Protein AF-A0A067SUN7-F1 (afdb_monomer_lite)

Radius of gyration: 32.9 Å; chains: 1; bounding box: 86×85×81 Å

Structure (mmCIF, N/CA/C/O backbone):
data_AF-A0A067SUN7-F1
#
_entry.id   AF-A0A067SUN7-F1
#
loop_
_atom_site.group_PDB
_atom_site.id
_atom_site.type_symbol
_atom_site.label_atom_id
_atom_site.label_alt_id
_atom_site.label_comp_id
_atom_site.label_asym_id
_atom_site.label_entity_id
_atom_site.label_seq_id
_atom_site.pdbx_PDB_ins_code
_atom_site.Cartn_x
_atom_site.Cartn_y
_atom_site.Cartn_z
_atom_site.occupancy
_atom_site.B_iso_or_equiv
_atom_site.auth_seq_id
_atom_site.auth_comp_id
_atom_site.auth_asym_id
_atom_site.auth_atom_id
_atom_site.pdbx_PDB_model_num
ATOM 1 N N . MET A 1 1 ? 48.774 51.784 -5.068 1.00 44.97 1 MET A N 1
ATOM 2 C CA . MET A 1 1 ? 48.371 50.360 -5.052 1.00 44.97 1 MET A CA 1
ATOM 3 C C . MET A 1 1 ? 47.401 50.108 -6.205 1.00 44.97 1 MET A C 1
ATOM 5 O O . MET A 1 1 ? 46.248 50.511 -6.080 1.00 44.97 1 MET A O 1
ATOM 9 N N . PRO A 1 2 ? 47.830 49.555 -7.353 1.00 43.97 2 PRO A N 1
ATOM 10 C CA . PRO A 1 2 ? 46.915 49.262 -8.453 1.00 43.97 2 PRO A CA 1
ATOM 11 C C . PRO A 1 2 ? 46.194 47.925 -8.216 1.00 43.97 2 PRO A C 1
ATOM 13 O O . PRO A 1 2 ? 46.788 46.958 -7.742 1.00 43.97 2 PRO A O 1
ATOM 16 N N . LYS A 1 3 ? 44.889 47.896 -8.508 1.00 51.06 3 LYS A N 1
ATOM 17 C CA . LYS A 1 3 ? 44.005 46.732 -8.355 1.00 51.06 3 LYS A CA 1
ATOM 18 C C . LYS A 1 3 ? 44.278 45.722 -9.475 1.00 51.06 3 LYS A C 1
ATOM 20 O O . LYS A 1 3 ? 44.220 46.086 -10.646 1.00 51.06 3 LYS A O 1
ATOM 25 N N . ALA A 1 4 ? 44.542 44.468 -9.113 1.00 49.91 4 ALA A N 1
ATOM 26 C CA . ALA A 1 4 ? 44.690 43.368 -10.060 1.00 49.91 4 ALA A CA 1
ATOM 27 C C . ALA A 1 4 ? 43.347 43.064 -10.747 1.00 49.91 4 ALA A C 1
ATOM 29 O O . ALA A 1 4 ? 42.345 42.779 -10.088 1.00 49.91 4 ALA A O 1
ATOM 30 N N . SER A 1 5 ? 43.327 43.127 -12.076 1.00 53.00 5 SER A N 1
ATOM 31 C CA . SER A 1 5 ? 42.218 42.678 -12.911 1.00 53.00 5 SER A CA 1
ATOM 32 C C . SER A 1 5 ? 42.178 41.146 -12.926 1.00 53.00 5 SER A C 1
ATOM 34 O O . SER A 1 5 ? 43.084 40.477 -13.416 1.00 53.00 5 SER A O 1
ATOM 36 N N . SER A 1 6 ? 41.112 40.573 -12.367 1.00 54.50 6 SER A N 1
ATOM 37 C CA . SER A 1 6 ? 40.835 39.138 -12.449 1.00 54.50 6 SER A CA 1
ATOM 38 C C . SER A 1 6 ? 40.394 38.795 -13.875 1.00 54.50 6 SER A C 1
ATOM 40 O O . SER A 1 6 ? 39.261 39.072 -14.274 1.00 54.50 6 SER A O 1
ATOM 42 N N . ILE A 1 7 ? 41.307 38.221 -14.659 1.00 57.28 7 ILE A N 1
ATOM 43 C CA . ILE A 1 7 ? 41.014 37.645 -15.974 1.00 57.28 7 ILE A CA 1
ATOM 44 C C . ILE A 1 7 ? 40.166 36.388 -15.743 1.00 57.28 7 ILE A C 1
ATOM 46 O O . ILE A 1 7 ? 40.669 35.349 -15.317 1.00 57.28 7 ILE A O 1
ATOM 50 N N . ARG A 1 8 ? 38.856 36.480 -15.998 1.00 52.97 8 ARG A N 1
ATOM 51 C CA . ARG A 1 8 ? 37.975 35.309 -16.058 1.00 52.97 8 ARG A CA 1
ATOM 52 C C . ARG A 1 8 ? 38.190 34.614 -17.398 1.00 52.97 8 ARG A C 1
ATOM 54 O O . ARG A 1 8 ? 37.764 35.122 -18.431 1.00 52.97 8 ARG A O 1
ATOM 61 N N . LEU A 1 9 ? 38.839 33.453 -17.374 1.00 60.53 9 LEU A N 1
ATOM 62 C CA . LEU A 1 9 ? 38.858 32.556 -18.526 1.00 60.53 9 LEU A CA 1
ATOM 63 C C . LEU A 1 9 ? 37.426 32.065 -18.817 1.00 60.53 9 LEU A C 1
ATOM 65 O O . LEU A 1 9 ? 36.690 31.747 -17.875 1.00 60.53 9 LEU A O 1
ATOM 69 N N . PRO A 1 10 ? 37.009 31.998 -20.092 1.00 56.88 10 PRO A N 1
ATOM 70 C CA . PRO A 1 10 ? 35.704 31.471 -20.452 1.00 56.88 10 PRO A CA 1
ATOM 71 C C . PRO A 1 10 ? 35.621 29.988 -20.086 1.00 56.88 10 PRO A C 1
ATOM 73 O O . PRO A 1 10 ? 36.537 29.205 -20.336 1.00 56.88 10 PRO A O 1
ATOM 76 N N . ARG A 1 11 ? 34.493 29.610 -19.482 1.00 56.09 11 ARG A N 1
ATOM 77 C CA . ARG A 1 11 ? 34.162 28.230 -19.135 1.00 56.09 11 ARG A CA 1
ATOM 78 C C . ARG A 1 11 ? 33.957 27.464 -20.441 1.00 56.09 11 ARG A C 1
ATOM 80 O O . ARG A 1 11 ? 32.912 27.583 -21.076 1.00 56.09 11 ARG A O 1
ATOM 87 N N . SER A 1 12 ? 34.973 26.722 -20.870 1.00 56.41 12 SER A N 1
ATOM 88 C CA . SER A 1 12 ? 34.862 25.800 -21.992 1.00 56.41 12 SER A CA 1
ATOM 89 C C . SER A 1 12 ? 33.859 24.712 -21.617 1.00 56.41 12 SER A C 1
ATOM 91 O O . SER A 1 12 ? 34.136 23.799 -20.841 1.00 56.41 12 SER A O 1
ATOM 93 N N . HIS A 1 13 ? 32.645 24.829 -22.148 1.00 54.91 13 HIS A N 1
ATOM 94 C CA . HIS A 1 13 ? 31.716 23.715 -22.181 1.00 54.91 13 HIS A CA 1
ATOM 95 C C . HIS A 1 13 ? 32.308 22.689 -23.145 1.00 54.91 13 HIS A C 1
ATOM 97 O O . HIS A 1 13 ? 32.184 22.820 -24.359 1.00 54.91 13 HIS A O 1
ATOM 103 N N . ALA A 1 14 ? 33.022 21.702 -22.605 1.00 56.59 14 ALA A N 1
ATOM 104 C CA . ALA A 1 14 ? 33.398 20.521 -23.360 1.00 56.59 14 ALA A CA 1
ATOM 105 C C . ALA A 1 14 ? 32.100 19.819 -23.782 1.00 56.59 14 ALA A C 1
ATOM 107 O O . ALA A 1 14 ? 31.475 19.107 -22.997 1.00 56.59 14 ALA A O 1
ATOM 108 N N . CYS A 1 15 ? 31.652 20.074 -25.010 1.00 52.59 15 CYS A N 1
ATOM 109 C CA . CYS A 1 15 ? 30.608 19.287 -25.641 1.00 52.59 15 CYS A CA 1
ATOM 110 C C . CYS A 1 15 ? 31.125 17.851 -25.722 1.00 52.59 15 CYS A C 1
ATOM 112 O O . CYS A 1 15 ? 32.077 17.574 -26.450 1.00 52.59 15 CYS A O 1
ATOM 114 N N . HIS A 1 16 ? 30.526 16.946 -24.947 1.00 57.34 16 HIS A N 1
ATOM 115 C CA . HIS A 1 16 ? 30.746 15.516 -25.095 1.00 57.34 16 HIS A CA 1
ATOM 116 C C . HIS A 1 16 ? 30.431 15.128 -26.544 1.00 57.34 16 HIS A C 1
ATOM 118 O O . HIS A 1 16 ? 29.268 15.042 -26.935 1.00 57.34 16 HIS A O 1
ATOM 124 N N . THR A 1 17 ? 31.460 14.895 -27.357 1.00 58.16 17 THR A N 1
ATOM 125 C CA . THR A 1 17 ? 31.307 14.209 -28.635 1.00 58.16 17 THR A CA 1
ATOM 126 C C . THR A 1 17 ? 31.019 12.751 -28.308 1.00 58.16 17 THR A C 1
ATOM 128 O O . THR A 1 17 ? 31.907 11.941 -28.048 1.00 58.16 17 THR A O 1
ATOM 131 N N . VAL A 1 18 ? 29.734 12.414 -28.212 1.00 62.25 18 VAL A N 1
ATOM 132 C CA . VAL A 1 18 ? 29.309 11.027 -28.044 1.00 62.25 18 VAL A CA 1
ATOM 133 C C . VAL A 1 18 ? 29.721 10.297 -29.319 1.00 62.25 18 VAL A C 1
ATOM 135 O O . VAL A 1 18 ? 29.128 10.500 -30.373 1.00 62.25 18 VAL A O 1
ATOM 138 N N . SER A 1 19 ? 30.783 9.494 -29.241 1.00 63.66 19 SER A N 1
ATOM 139 C CA . SER A 1 19 ? 31.179 8.585 -30.314 1.00 63.66 19 SER A CA 1
ATOM 140 C C . SER A 1 19 ? 29.989 7.679 -30.642 1.00 63.66 19 SER A C 1
ATOM 142 O O . SER A 1 19 ? 29.587 6.840 -29.829 1.00 63.66 19 SER A O 1
ATOM 144 N N . THR A 1 20 ? 29.370 7.898 -31.803 1.00 64.94 20 THR A N 1
ATOM 145 C CA . THR A 1 20 ? 28.244 7.097 -32.280 1.00 64.94 20 THR A CA 1
ATOM 146 C C . THR A 1 20 ? 28.752 5.684 -32.538 1.00 64.94 20 THR A C 1
ATOM 148 O O . THR A 1 20 ? 29.466 5.435 -33.508 1.00 64.94 20 THR A O 1
ATOM 151 N N . ARG A 1 21 ? 28.427 4.745 -31.641 1.00 70.31 21 ARG A N 1
ATOM 152 C CA . ARG A 1 21 ? 28.788 3.332 -31.812 1.00 70.31 21 ARG A CA 1
ATOM 153 C C . ARG A 1 21 ? 28.207 2.817 -33.128 1.00 70.31 21 ARG A C 1
ATOM 155 O O . ARG A 1 21 ? 27.039 3.071 -33.421 1.00 70.31 21 ARG A O 1
ATOM 162 N N . ALA A 1 22 ? 29.018 2.082 -33.889 1.00 78.06 22 ALA A N 1
ATOM 163 C CA . ALA A 1 22 ? 28.594 1.480 -35.147 1.00 78.06 22 ALA A CA 1
ATOM 164 C C . ALA A 1 22 ? 27.314 0.637 -34.952 1.00 78.06 22 ALA A C 1
ATOM 166 O O . ALA A 1 22 ? 27.181 -0.051 -33.930 1.00 78.06 22 ALA A O 1
ATOM 167 N N . PRO A 1 23 ? 26.356 0.691 -35.896 1.00 76.81 23 PRO A N 1
ATOM 168 C CA . PRO A 1 23 ? 25.103 -0.041 -35.781 1.00 76.81 23 PRO A CA 1
ATOM 169 C C . PRO A 1 23 ? 25.364 -1.551 -35.739 1.00 76.81 23 PRO A C 1
ATOM 171 O O . PRO A 1 23 ? 26.069 -2.094 -36.584 1.00 76.81 23 PRO A O 1
ATOM 174 N N . LEU A 1 24 ? 24.777 -2.231 -34.746 1.00 79.62 24 LEU A N 1
ATOM 175 C CA . LEU A 1 24 ? 24.877 -3.687 -34.608 1.00 79.62 24 LEU A CA 1
ATOM 176 C C . LEU A 1 24 ? 24.313 -4.384 -35.847 1.00 79.62 24 LEU A C 1
ATOM 178 O O . LEU A 1 24 ? 23.216 -4.036 -36.297 1.00 79.62 24 LEU A O 1
ATOM 182 N N . THR A 1 25 ? 25.025 -5.406 -36.314 1.00 86.69 25 THR A N 1
ATOM 183 C CA . THR A 1 25 ? 24.570 -6.307 -37.382 1.00 86.69 25 THR A CA 1
ATOM 184 C C . THR A 1 25 ? 23.361 -7.132 -36.933 1.00 86.69 25 THR A C 1
ATOM 186 O O . THR A 1 25 ? 23.155 -7.361 -35.738 1.00 86.69 25 THR A O 1
ATOM 189 N N . ASP A 1 26 ? 22.554 -7.620 -37.877 1.00 83.25 26 ASP A N 1
ATOM 190 C CA . ASP A 1 26 ? 21.345 -8.392 -37.553 1.00 83.25 26 ASP A CA 1
ATOM 191 C C . ASP A 1 26 ? 21.644 -9.693 -36.796 1.00 83.25 26 ASP A C 1
ATOM 193 O O . ASP A 1 26 ? 20.868 -10.091 -35.9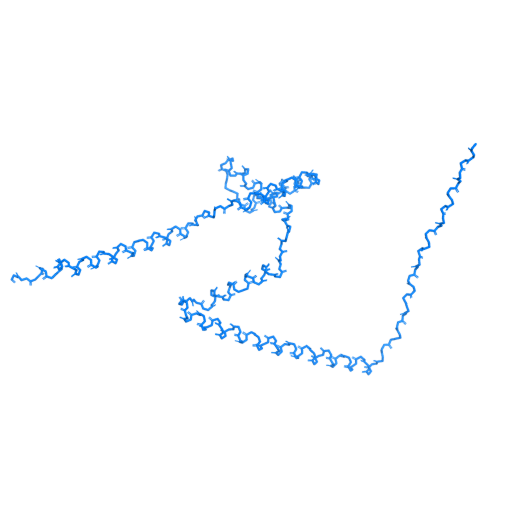26 1.00 83.25 26 ASP A O 1
ATOM 197 N N . ALA A 1 27 ? 22.798 -10.317 -37.052 1.00 83.44 27 ALA A N 1
ATOM 198 C CA . ALA A 1 27 ? 23.273 -11.469 -36.287 1.00 83.44 27 ALA A CA 1
ATOM 199 C C . ALA A 1 27 ? 23.532 -11.104 -34.814 1.00 83.44 27 ALA A C 1
ATOM 201 O O . ALA A 1 27 ? 23.007 -11.758 -33.914 1.00 83.44 27 ALA A O 1
ATOM 202 N N . GLN A 1 28 ? 24.238 -9.995 -34.560 1.00 85.25 28 GLN A N 1
ATOM 203 C CA . GLN A 1 28 ? 24.502 -9.502 -33.202 1.00 85.25 28 GLN A CA 1
ATOM 204 C C . GLN A 1 28 ? 23.219 -9.066 -32.481 1.00 85.25 28 GLN A C 1
ATOM 206 O O . GLN A 1 28 ? 23.088 -9.240 -31.268 1.00 85.25 28 GLN A O 1
ATOM 211 N N . ARG A 1 29 ? 22.240 -8.511 -33.208 1.00 85.25 29 ARG A N 1
ATOM 212 C CA . ARG A 1 29 ? 20.919 -8.179 -32.649 1.00 85.25 29 ARG A CA 1
ATOM 213 C C . ARG A 1 29 ? 20.159 -9.436 -32.236 1.00 85.25 29 ARG A C 1
ATOM 215 O O . ARG A 1 29 ? 19.616 -9.466 -31.131 1.00 85.25 29 ARG A O 1
ATOM 222 N N . LYS A 1 30 ? 20.144 -10.472 -33.084 1.00 88.31 30 LYS A N 1
ATOM 223 C CA . LYS A 1 30 ? 19.501 -11.761 -32.785 1.00 88.31 30 LYS A CA 1
ATOM 224 C C . LYS A 1 30 ? 20.138 -12.429 -31.572 1.00 88.31 30 LYS A C 1
ATOM 226 O O . LYS A 1 30 ? 19.410 -12.778 -30.645 1.00 88.31 30 LYS A O 1
ATOM 231 N N . GLU A 1 31 ? 21.462 -12.514 -31.521 1.00 88.44 31 GLU A N 1
ATOM 232 C CA . GLU A 1 31 ? 22.184 -13.099 -30.388 1.00 88.44 31 GLU A CA 1
ATOM 233 C C . GLU A 1 31 ? 21.908 -12.344 -29.082 1.00 88.44 31 GLU A C 1
ATOM 235 O O . GLU A 1 31 ? 21.506 -12.943 -28.084 1.00 88.44 31 GLU A O 1
ATOM 240 N N . ARG A 1 32 ? 21.999 -11.007 -29.096 1.00 88.25 32 ARG A N 1
ATOM 241 C CA . ARG A 1 32 ? 21.682 -10.183 -27.922 1.00 88.25 32 ARG A CA 1
ATOM 242 C C . ARG A 1 32 ? 20.231 -10.354 -27.475 1.00 88.25 32 ARG A C 1
ATOM 244 O O . ARG A 1 32 ? 19.959 -10.361 -26.277 1.00 88.25 32 ARG A O 1
ATOM 251 N N . SER A 1 33 ? 19.300 -10.496 -28.418 1.00 89.31 33 SER A N 1
ATOM 252 C CA . SER A 1 33 ? 17.890 -10.731 -28.106 1.00 89.31 33 SER A CA 1
ATOM 253 C C . SER A 1 33 ? 17.651 -12.109 -27.485 1.00 89.31 33 SER A C 1
ATOM 255 O O . SER A 1 33 ? 16.853 -12.208 -26.557 1.00 89.31 33 SER A O 1
ATOM 257 N N . ALA A 1 34 ? 18.367 -13.141 -27.942 1.00 90.25 34 ALA A N 1
ATOM 258 C CA . ALA A 1 34 ? 18.295 -14.491 -27.395 1.00 90.25 34 ALA A CA 1
ATOM 259 C C . ALA A 1 34 ? 18.863 -14.533 -25.971 1.00 90.25 34 ALA A C 1
ATOM 261 O O . ALA A 1 34 ? 18.172 -14.975 -25.059 1.00 90.25 34 ALA A O 1
ATOM 262 N N . GLN A 1 35 ? 20.041 -13.944 -25.745 1.00 91.00 35 GLN A N 1
ATOM 263 C CA . GLN A 1 35 ? 20.621 -13.812 -24.403 1.00 91.00 35 GLN A CA 1
ATOM 264 C C . GLN A 1 35 ? 19.713 -13.009 -23.460 1.00 91.00 35 GLN A C 1
ATOM 266 O O . GLN A 1 35 ? 19.557 -13.347 -22.291 1.00 91.00 35 GLN A O 1
ATOM 271 N N . ALA A 1 36 ? 19.083 -11.940 -23.954 1.00 89.88 36 ALA A N 1
ATOM 272 C CA . ALA A 1 36 ? 18.139 -11.158 -23.160 1.00 89.88 36 ALA A CA 1
ATOM 273 C C . ALA A 1 36 ? 16.823 -11.899 -22.878 1.00 89.88 36 ALA A C 1
ATOM 275 O O . ALA A 1 36 ? 16.143 -11.554 -21.916 1.00 89.88 36 ALA A O 1
ATOM 276 N N . ARG A 1 37 ? 16.410 -12.854 -23.721 1.00 93.88 37 ARG A N 1
ATOM 277 C CA . ARG A 1 37 ? 15.278 -13.750 -23.430 1.00 93.88 37 ARG A CA 1
ATOM 278 C C . ARG A 1 37 ? 15.670 -14.741 -22.347 1.00 93.88 37 ARG A C 1
ATOM 280 O O . ARG A 1 37 ? 15.048 -14.712 -21.301 1.00 93.88 37 ARG A O 1
ATOM 287 N N . GLN A 1 38 ? 16.784 -15.444 -22.529 1.00 93.25 38 GLN A N 1
ATOM 288 C CA . GLN A 1 38 ? 17.285 -16.405 -21.550 1.00 93.25 38 GLN A CA 1
ATOM 289 C C . GLN A 1 38 ? 17.417 -15.793 -20.147 1.00 93.25 38 GLN A C 1
ATOM 291 O O . GLN A 1 38 ? 16.881 -16.337 -19.194 1.00 93.25 38 GLN A O 1
ATOM 296 N N . ARG A 1 39 ? 18.025 -14.605 -20.018 1.00 94.12 39 ARG A N 1
ATOM 297 C CA . ARG A 1 39 ? 18.128 -13.921 -18.714 1.00 94.12 39 ARG A CA 1
ATOM 298 C C . ARG A 1 39 ? 16.778 -13.547 -18.101 1.00 94.12 39 ARG A C 1
ATOM 300 O O . ARG A 1 39 ? 16.672 -13.441 -16.886 1.00 94.12 39 ARG A O 1
ATOM 307 N N . ARG A 1 40 ? 15.772 -13.249 -18.927 1.00 93.81 40 ARG A N 1
ATOM 308 C CA . ARG A 1 40 ? 14.416 -12.962 -18.437 1.00 93.81 40 ARG A CA 1
ATOM 309 C C . ARG A 1 40 ? 13.732 -14.236 -17.967 1.00 93.81 40 ARG A C 1
ATOM 311 O O . ARG A 1 40 ? 13.070 -14.187 -16.941 1.00 93.81 40 ARG A O 1
ATOM 318 N N . ASP A 1 41 ? 13.925 -15.332 -18.689 1.00 95.06 41 ASP A N 1
ATOM 319 C CA . ASP A 1 41 ? 13.362 -16.634 -18.339 1.00 95.06 41 ASP A CA 1
ATOM 320 C C . ASP A 1 41 ? 13.979 -17.138 -17.022 1.00 95.06 41 ASP A C 1
ATOM 322 O O . ASP A 1 41 ? 13.248 -17.442 -16.087 1.00 95.06 41 ASP A O 1
ATOM 326 N N . GLU A 1 42 ? 15.310 -17.067 -16.883 1.00 95.44 42 GLU A N 1
ATOM 327 C CA . GLU A 1 42 ? 16.029 -17.375 -15.633 1.00 95.44 42 GLU A CA 1
ATOM 328 C C . GLU A 1 42 ? 15.516 -16.529 -14.454 1.00 95.44 42 GLU A C 1
ATOM 330 O O . GLU A 1 42 ? 15.266 -17.042 -13.364 1.00 95.44 42 GLU A O 1
ATOM 335 N N . MET A 1 43 ? 15.296 -15.229 -14.676 1.00 94.69 43 MET A N 1
ATOM 336 C CA . MET A 1 43 ? 14.756 -14.334 -13.652 1.00 94.69 43 MET A CA 1
ATOM 337 C C . MET A 1 43 ? 13.315 -14.690 -13.261 1.00 94.69 43 MET A C 1
ATOM 339 O O . MET A 1 43 ? 12.978 -14.650 -12.079 1.00 94.69 43 MET A O 1
ATOM 343 N N . GLU A 1 44 ? 12.449 -15.016 -14.223 1.00 95.81 44 GLU A N 1
ATOM 344 C CA . GLU A 1 44 ? 11.063 -15.392 -13.927 1.00 95.81 44 GLU A CA 1
ATOM 345 C C . GLU A 1 44 ? 10.998 -16.733 -13.183 1.00 95.81 44 GLU A C 1
ATOM 347 O O . GLU A 1 44 ? 10.206 -16.863 -12.247 1.00 95.81 44 GLU A O 1
ATOM 352 N N . ASP A 1 45 ? 11.867 -17.688 -13.521 1.00 96.31 45 ASP A N 1
ATOM 353 C CA . ASP A 1 45 ? 11.983 -18.970 -12.821 1.00 96.31 45 ASP A CA 1
ATOM 354 C C . ASP A 1 45 ? 12.411 -18.774 -11.360 1.00 96.31 45 ASP A C 1
ATOM 356 O O . ASP A 1 45 ? 11.775 -19.310 -10.443 1.00 96.31 45 ASP A O 1
ATOM 360 N N . GLU A 1 46 ? 13.423 -17.939 -11.110 1.00 97.19 46 GLU A N 1
ATOM 361 C CA . GLU A 1 46 ? 13.842 -17.581 -9.750 1.00 97.19 46 GLU A CA 1
ATOM 362 C C . GLU A 1 46 ? 12.719 -16.878 -8.970 1.00 97.19 46 GLU A C 1
ATOM 364 O O . GLU A 1 46 ? 12.438 -17.221 -7.815 1.00 97.19 46 GLU A O 1
ATOM 369 N N . ILE A 1 47 ? 12.018 -15.928 -9.600 1.00 95.00 47 ILE A N 1
ATOM 370 C CA . ILE A 1 47 ? 10.868 -15.235 -9.003 1.00 95.00 47 ILE A CA 1
ATOM 371 C C . ILE A 1 47 ? 9.743 -16.227 -8.683 1.00 95.00 47 ILE A C 1
ATOM 373 O O . ILE A 1 47 ? 9.103 -16.119 -7.632 1.00 95.00 47 ILE A O 1
ATOM 377 N N . SER A 1 48 ? 9.484 -17.194 -9.560 1.00 95.38 48 SER A N 1
ATOM 378 C CA . SER A 1 48 ? 8.482 -18.242 -9.361 1.00 95.38 48 SER A CA 1
ATOM 379 C C . SER A 1 48 ? 8.835 -19.134 -8.168 1.00 95.38 48 SER A C 1
ATOM 381 O O . SER A 1 48 ? 8.002 -19.343 -7.278 1.00 95.38 48 SER A O 1
ATOM 383 N N . GLY A 1 49 ? 10.094 -19.571 -8.067 1.00 96.31 49 GLY A N 1
ATOM 384 C CA . GLY A 1 49 ? 10.597 -20.340 -6.925 1.00 96.31 49 GLY A CA 1
ATOM 385 C C . GLY A 1 49 ? 10.508 -19.568 -5.605 1.00 96.31 49 GLY A C 1
ATOM 386 O O . GLY A 1 49 ? 10.087 -20.111 -4.574 1.00 96.31 49 GLY A O 1
ATOM 387 N N . TRP A 1 50 ? 10.812 -18.269 -5.632 1.00 95.81 50 TRP A N 1
ATOM 388 C CA . TRP A 1 50 ? 10.659 -17.393 -4.473 1.00 95.81 50 TRP A CA 1
ATOM 389 C C . TRP A 1 50 ? 9.190 -17.218 -4.054 1.00 95.81 50 TRP A C 1
ATOM 391 O O . TRP A 1 50 ? 8.874 -17.299 -2.861 1.00 95.81 50 TRP A O 1
ATOM 401 N N . LYS A 1 51 ? 8.264 -17.052 -5.013 1.00 94.31 51 LYS A N 1
ATOM 402 C CA . LYS A 1 51 ? 6.813 -17.002 -4.750 1.00 94.31 51 LYS A CA 1
ATOM 403 C C . LYS A 1 51 ? 6.337 -18.289 -4.073 1.00 94.31 51 LYS A C 1
ATOM 405 O O . LYS A 1 51 ? 5.677 -18.213 -3.037 1.00 94.31 51 LYS A O 1
ATOM 410 N N . ALA A 1 52 ? 6.703 -19.454 -4.609 1.00 95.69 52 ALA A N 1
ATOM 411 C CA . ALA A 1 52 ? 6.332 -20.749 -4.039 1.00 95.69 52 ALA A CA 1
ATOM 412 C C . ALA A 1 52 ? 6.844 -20.909 -2.598 1.00 95.69 52 ALA A C 1
ATOM 414 O O . ALA A 1 52 ? 6.066 -21.232 -1.700 1.00 95.69 52 ALA A O 1
ATOM 415 N N . SER A 1 53 ? 8.116 -20.583 -2.357 1.00 96.19 53 SER A N 1
ATOM 416 C CA . SER A 1 53 ? 8.735 -20.642 -1.024 1.00 96.19 53 SER A CA 1
ATOM 417 C C . SER A 1 53 ? 8.082 -19.684 -0.020 1.00 96.19 53 SER A C 1
ATOM 419 O O . SER A 1 53 ? 7.942 -19.985 1.164 1.00 96.19 53 SER A O 1
ATOM 421 N N . THR A 1 54 ? 7.645 -18.513 -0.480 1.00 95.00 54 THR A N 1
ATOM 422 C CA . THR A 1 54 ? 6.948 -17.542 0.375 1.00 95.00 54 THR A CA 1
ATOM 423 C C . THR A 1 54 ? 5.553 -18.039 0.757 1.00 95.00 54 THR A C 1
ATOM 425 O O . THR A 1 54 ? 5.111 -17.847 1.892 1.00 95.00 54 THR A O 1
ATOM 428 N N . LEU A 1 55 ? 4.854 -18.704 -0.168 1.00 95.19 55 LEU A N 1
ATOM 429 C CA . LEU A 1 55 ? 3.541 -19.292 0.091 1.00 95.19 55 LEU A CA 1
ATOM 430 C C . LEU A 1 55 ? 3.618 -20.455 1.083 1.00 95.19 55 LEU A C 1
ATOM 432 O O . LEU A 1 55 ? 2.800 -20.502 2.003 1.00 95.19 55 LEU A O 1
ATOM 436 N N . THR A 1 56 ? 4.599 -21.351 0.947 1.00 96.50 56 THR A N 1
ATOM 437 C CA . THR A 1 56 ? 4.802 -22.453 1.902 1.00 96.50 56 THR A CA 1
ATOM 438 C C . THR A 1 56 ? 5.104 -21.916 3.299 1.00 96.50 56 THR A C 1
ATOM 440 O O . THR A 1 56 ? 4.424 -22.284 4.256 1.00 96.50 56 THR A O 1
ATOM 443 N N . LEU A 1 57 ? 6.004 -20.935 3.413 1.00 95.69 57 LEU A N 1
ATOM 444 C CA . LEU A 1 57 ? 6.290 -20.267 4.683 1.00 95.69 57 LEU A CA 1
ATOM 445 C C . LEU A 1 57 ? 5.038 -19.610 5.289 1.00 95.69 57 LEU A C 1
ATOM 447 O O . LEU A 1 57 ? 4.790 -19.718 6.490 1.00 95.69 57 LEU A O 1
ATOM 451 N N . ALA A 1 58 ? 4.216 -18.941 4.477 1.00 95.19 58 ALA A N 1
ATOM 452 C CA . ALA A 1 58 ? 2.975 -18.329 4.948 1.00 95.19 58 ALA A CA 1
ATOM 453 C C . ALA A 1 58 ? 1.960 -19.370 5.453 1.00 95.19 58 ALA A C 1
ATOM 455 O O . ALA A 1 58 ? 1.233 -19.097 6.413 1.00 95.19 58 ALA A O 1
ATOM 456 N N . MET A 1 59 ? 1.907 -20.559 4.843 1.00 95.00 59 MET A N 1
ATOM 457 C CA . MET A 1 59 ? 1.083 -21.675 5.318 1.00 95.00 59 MET A CA 1
ATOM 458 C C . MET A 1 59 ? 1.585 -22.222 6.658 1.00 95.00 59 MET A C 1
ATOM 460 O O . MET A 1 59 ? 0.781 -22.379 7.582 1.00 95.00 59 MET A O 1
ATOM 464 N N . ASP A 1 60 ? 2.894 -22.417 6.809 1.00 96.44 60 ASP A N 1
ATOM 465 C CA . ASP A 1 60 ? 3.506 -22.884 8.059 1.00 96.44 60 ASP A CA 1
ATOM 466 C C . ASP A 1 60 ? 3.258 -21.901 9.208 1.00 96.44 60 ASP A C 1
ATOM 468 O O . ASP A 1 60 ? 2.835 -22.273 10.307 1.00 96.44 60 ASP A O 1
ATOM 472 N N . LEU A 1 61 ? 3.456 -20.607 8.952 1.00 94.88 61 LEU A N 1
ATOM 473 C CA . LEU A 1 61 ? 3.178 -19.546 9.919 1.00 94.88 61 LEU A CA 1
ATOM 474 C C . LEU A 1 61 ? 1.684 -19.465 10.255 1.00 94.88 61 LEU A C 1
ATOM 476 O O . LEU A 1 61 ? 1.318 -19.237 11.408 1.00 94.88 61 LEU A O 1
ATOM 480 N N . SER A 1 62 ? 0.810 -19.687 9.274 1.00 95.62 62 SER A N 1
ATOM 481 C CA . SER A 1 62 ? -0.638 -19.745 9.484 1.00 95.62 62 SER A CA 1
ATOM 482 C C . SER A 1 62 ? -1.015 -20.828 10.496 1.00 95.62 62 SER A C 1
ATOM 484 O O . SER A 1 62 ? -1.804 -20.563 11.407 1.00 95.62 62 SER A O 1
ATOM 486 N N . GLN A 1 63 ? -0.411 -22.016 10.391 1.00 94.75 63 GLN A N 1
ATOM 487 C CA . GLN A 1 63 ? -0.623 -23.104 11.348 1.00 94.75 63 GLN A CA 1
ATOM 488 C C . GLN A 1 63 ? -0.101 -22.740 12.743 1.00 94.75 63 GLN A C 1
ATOM 490 O O . GLN A 1 63 ? -0.827 -22.884 13.728 1.00 94.75 63 GLN A O 1
ATOM 495 N N . ARG A 1 64 ? 1.119 -22.195 12.832 1.00 95.69 64 ARG A N 1
ATOM 496 C CA . ARG A 1 64 ? 1.750 -21.816 14.110 1.00 95.69 64 ARG A CA 1
ATOM 497 C C . ARG A 1 64 ? 0.979 -20.725 14.853 1.00 95.69 64 ARG A C 1
ATOM 499 O O . ARG A 1 64 ? 0.762 -20.832 16.056 1.00 95.69 64 ARG A O 1
ATOM 506 N N . PHE A 1 65 ? 0.541 -19.686 14.145 1.00 94.25 65 PHE A N 1
ATOM 507 C CA . PHE A 1 65 ? -0.097 -18.507 14.743 1.00 94.25 65 PHE A CA 1
ATOM 508 C C . PHE A 1 65 ? -1.630 -18.530 14.687 1.00 94.25 65 PHE A C 1
ATOM 510 O O . PHE A 1 65 ? -2.273 -17.581 15.143 1.00 94.25 65 PHE A O 1
ATOM 517 N N . LYS A 1 66 ? -2.235 -19.595 14.141 1.00 93.94 66 LYS A N 1
ATOM 518 C CA . LYS A 1 66 ? -3.690 -19.733 13.936 1.00 93.94 66 LYS A CA 1
ATOM 519 C C . LYS A 1 66 ? -4.292 -18.516 13.218 1.00 93.94 66 LYS A C 1
ATOM 521 O O . LYS A 1 66 ? -5.354 -18.006 13.582 1.00 93.94 66 LYS A O 1
ATOM 526 N N . LYS A 1 67 ? -3.585 -18.008 12.205 1.00 94.81 67 LYS A N 1
ATOM 527 C CA . LYS A 1 67 ? -4.010 -16.884 11.352 1.00 94.81 67 LYS A CA 1
ATOM 528 C C . LYS A 1 67 ? -4.168 -17.365 9.921 1.00 94.81 67 LYS A C 1
ATOM 530 O O . LYS A 1 67 ? -3.513 -18.306 9.519 1.00 94.81 67 LYS A O 1
ATOM 535 N N . LYS A 1 68 ? -5.009 -16.698 9.130 1.00 93.19 68 LYS A N 1
ATOM 536 C CA . LYS A 1 68 ? -5.158 -17.032 7.704 1.00 93.19 68 LYS A CA 1
ATOM 537 C C . LYS A 1 68 ? -3.847 -16.724 6.954 1.00 93.19 68 LYS A C 1
ATOM 539 O O . LYS A 1 68 ? -3.319 -15.633 7.174 1.00 93.19 68 LYS A O 1
ATOM 544 N N . PRO A 1 69 ? -3.377 -17.568 6.014 1.00 92.00 69 PRO A N 1
ATOM 545 C CA . PRO A 1 69 ? -2.157 -17.301 5.239 1.00 92.00 69 PRO A CA 1
ATOM 546 C C . PRO A 1 69 ? -2.187 -15.936 4.539 1.00 92.00 69 PRO A C 1
ATOM 548 O O . PRO A 1 69 ? -1.221 -15.182 4.587 1.00 92.00 69 PRO A O 1
ATOM 551 N N . ARG A 1 70 ? -3.352 -15.556 3.992 1.00 93.56 70 ARG A N 1
ATOM 552 C CA . ARG A 1 70 ? -3.578 -14.240 3.376 1.00 93.56 70 ARG A CA 1
ATOM 553 C C . ARG A 1 70 ? -3.253 -13.071 4.310 1.00 93.56 70 ARG A C 1
ATOM 555 O O . ARG A 1 70 ? -2.640 -12.114 3.870 1.00 93.56 70 ARG A O 1
ATOM 562 N N . HIS A 1 71 ? -3.609 -13.162 5.593 1.00 91.00 71 HIS A N 1
ATOM 563 C CA . HIS A 1 71 ? -3.324 -12.097 6.561 1.00 91.00 71 HIS A CA 1
ATOM 564 C C . HIS A 1 71 ? -1.816 -11.880 6.747 1.00 91.00 71 HIS A C 1
ATOM 566 O O . HIS A 1 71 ? -1.370 -10.747 6.893 1.00 91.00 71 HIS A O 1
ATOM 572 N N . LEU A 1 72 ? -1.036 -12.963 6.724 1.00 92.81 72 LEU A N 1
ATOM 573 C CA . LEU A 1 72 ? 0.419 -12.915 6.858 1.00 92.81 72 LEU A CA 1
ATOM 574 C C . LEU A 1 72 ? 1.081 -12.380 5.586 1.00 92.81 72 LEU A C 1
ATOM 576 O O . LEU A 1 72 ? 1.988 -11.559 5.678 1.00 92.81 72 LEU A O 1
ATOM 580 N N . LEU A 1 73 ? 0.588 -12.788 4.414 1.00 93.62 73 LEU A N 1
ATOM 581 C CA . LEU A 1 73 ? 1.038 -12.259 3.125 1.00 93.62 73 LEU A CA 1
ATOM 582 C C . LEU A 1 73 ? 0.748 -10.763 3.003 1.00 93.62 73 LEU A C 1
ATOM 584 O O . LEU A 1 73 ? 1.645 -10.000 2.660 1.00 93.62 73 LEU A O 1
ATOM 588 N N . ASP A 1 74 ? -0.461 -10.323 3.354 1.00 92.25 74 ASP A N 1
ATOM 589 C CA . ASP A 1 74 ? -0.810 -8.900 3.378 1.00 92.25 74 ASP A CA 1
ATOM 590 C C . ASP A 1 74 ? 0.159 -8.125 4.284 1.00 92.25 74 ASP A C 1
ATOM 592 O O . ASP A 1 74 ? 0.639 -7.053 3.916 1.00 92.25 74 ASP A O 1
ATOM 596 N N . HIS A 1 75 ? 0.509 -8.693 5.443 1.00 90.38 75 HIS A N 1
ATOM 597 C CA . HIS A 1 75 ? 1.492 -8.102 6.346 1.00 90.38 75 HIS A CA 1
ATOM 598 C C . HIS A 1 75 ? 2.895 -8.030 5.734 1.00 90.38 75 HIS A C 1
ATOM 600 O O . HIS A 1 75 ? 3.544 -6.989 5.849 1.00 90.38 75 HIS A O 1
ATOM 606 N N . LEU A 1 76 ? 3.345 -9.098 5.071 1.00 91.50 76 LEU A N 1
ATOM 607 C CA . LEU A 1 76 ? 4.637 -9.163 4.392 1.00 91.50 76 LEU A CA 1
ATOM 608 C C . LEU A 1 76 ? 4.726 -8.119 3.275 1.00 91.50 76 LEU A C 1
ATOM 610 O O . LEU A 1 76 ? 5.696 -7.371 3.223 1.00 91.50 76 LEU A O 1
ATOM 614 N N . PHE A 1 77 ? 3.706 -8.011 2.422 1.00 90.19 77 PHE A N 1
ATOM 615 C CA . PHE A 1 77 ? 3.698 -7.049 1.320 1.00 90.19 77 PHE A CA 1
ATOM 616 C C . PHE A 1 77 ? 3.571 -5.606 1.809 1.00 90.19 77 PHE A C 1
ATOM 618 O O . PHE A 1 77 ? 4.257 -4.730 1.293 1.00 90.19 77 PHE A O 1
ATOM 625 N N . GLN A 1 78 ? 2.762 -5.337 2.836 1.00 87.56 78 GLN A N 1
ATOM 626 C CA . GLN A 1 78 ? 2.696 -4.004 3.449 1.00 87.56 78 GLN A CA 1
ATOM 627 C C . GLN A 1 78 ? 4.004 -3.617 4.150 1.00 87.56 78 GLN A C 1
ATOM 629 O O . GLN A 1 78 ? 4.388 -2.450 4.149 1.00 87.56 78 GLN A O 1
ATOM 634 N N . ALA A 1 79 ? 4.695 -4.573 4.772 1.00 82.94 79 ALA A N 1
ATOM 635 C CA . ALA A 1 79 ? 6.017 -4.337 5.339 1.00 82.94 79 ALA A CA 1
ATOM 636 C C . ALA A 1 79 ? 7.061 -4.126 4.232 1.00 82.94 79 ALA A C 1
ATOM 638 O O . ALA A 1 79 ? 7.877 -3.214 4.328 1.00 82.94 79 ALA A O 1
ATOM 639 N N . GLY A 1 80 ? 6.988 -4.909 3.154 1.00 84.75 80 GLY A N 1
ATOM 640 C CA . GLY A 1 80 ? 7.853 -4.797 1.984 1.00 84.75 80 GLY A CA 1
ATOM 641 C C . GLY A 1 80 ? 7.708 -3.453 1.276 1.00 84.75 80 GLY A C 1
ATOM 642 O O . GLY A 1 80 ? 8.711 -2.805 0.993 1.00 84.75 80 GLY A O 1
ATOM 643 N N . THR A 1 81 ? 6.481 -2.962 1.077 1.00 81.75 81 THR A N 1
ATOM 644 C CA . THR A 1 81 ? 6.265 -1.626 0.501 1.00 81.75 81 THR A CA 1
ATOM 645 C C . THR A 1 81 ? 6.867 -0.532 1.370 1.00 81.75 81 THR A C 1
ATOM 647 O O . THR A 1 81 ? 7.439 0.400 0.825 1.00 81.75 81 THR A O 1
ATOM 650 N N . ARG A 1 82 ? 6.826 -0.653 2.702 1.00 78.06 82 ARG A N 1
ATOM 651 C CA . ARG A 1 82 ? 7.505 0.288 3.614 1.00 78.06 82 ARG A CA 1
ATOM 652 C C . ARG A 1 82 ? 9.028 0.160 3.590 1.00 78.06 82 ARG A C 1
ATOM 654 O O . ARG A 1 82 ? 9.718 1.147 3.821 1.00 78.06 82 ARG A O 1
ATOM 661 N N . LEU A 1 83 ? 9.550 -1.041 3.345 1.00 80.19 83 LEU A N 1
ATOM 662 C CA . LEU A 1 83 ? 10.987 -1.293 3.259 1.00 80.19 83 LEU A CA 1
ATOM 663 C C . LEU A 1 83 ? 11.585 -0.710 1.974 1.00 80.19 83 LEU A C 1
ATOM 665 O O . LEU A 1 83 ? 12.652 -0.103 2.027 1.00 80.19 83 LEU A O 1
ATOM 669 N N . VAL A 1 84 ? 10.888 -0.884 0.847 1.00 82.56 84 VAL A N 1
ATOM 670 C CA . VAL A 1 84 ? 11.283 -0.358 -0.468 1.00 82.56 84 VAL A CA 1
ATOM 671 C C . VAL A 1 84 ? 11.015 1.142 -0.535 1.00 82.56 84 VAL A C 1
ATOM 673 O O . VAL A 1 84 ? 11.911 1.929 -0.824 1.00 82.56 84 VAL A O 1
ATOM 676 N N . ASN A 1 85 ? 9.797 1.554 -0.185 1.00 74.06 85 ASN A N 1
ATOM 677 C CA . ASN A 1 85 ? 9.390 2.950 -0.160 1.00 74.06 85 ASN A CA 1
ATOM 678 C C . ASN A 1 85 ? 9.549 3.486 1.261 1.00 74.06 85 ASN A C 1
ATOM 680 O O . ASN A 1 85 ? 8.563 3.792 1.939 1.00 74.06 85 ASN A O 1
ATOM 684 N N . LYS A 1 86 ? 10.799 3.613 1.722 1.00 66.12 86 LYS A N 1
ATOM 685 C CA . LYS A 1 86 ? 11.092 4.429 2.903 1.00 66.12 86 LYS A CA 1
ATOM 686 C C . LYS A 1 86 ? 10.739 5.874 2.558 1.00 66.12 86 LYS A C 1
ATOM 688 O O . LYS A 1 86 ? 11.564 6.607 2.023 1.00 66.12 86 LYS A O 1
ATOM 693 N N . GLN A 1 87 ? 9.500 6.282 2.828 1.00 63.88 87 GLN A N 1
ATOM 694 C CA . GLN A 1 87 ? 9.105 7.686 2.772 1.00 63.88 87 GLN A CA 1
ATOM 695 C C . GLN A 1 87 ? 9.807 8.409 3.924 1.00 63.88 87 GLN A C 1
ATOM 697 O O . GLN A 1 87 ? 9.256 8.562 5.007 1.00 63.88 87 GLN A O 1
ATOM 702 N N . GLY A 1 88 ? 11.073 8.772 3.707 1.00 63.91 88 GLY A N 1
ATOM 703 C CA . GLY A 1 88 ? 11.894 9.489 4.681 1.00 63.91 88 GLY A CA 1
ATOM 704 C C . GLY A 1 88 ? 11.509 10.960 4.826 1.00 63.91 88 GLY A C 1
ATOM 705 O O . GLY A 1 88 ? 11.948 11.598 5.771 1.00 63.91 88 GLY A O 1
ATOM 706 N N . LYS A 1 89 ? 10.692 11.489 3.909 1.00 77.19 89 LYS A N 1
ATOM 707 C CA . LYS A 1 89 ? 10.213 12.870 3.922 1.00 77.19 89 LYS A CA 1
ATOM 708 C C . LYS A 1 89 ? 8.697 12.878 3.789 1.00 77.19 89 LYS A C 1
ATOM 710 O O . LYS A 1 89 ? 8.157 12.239 2.880 1.00 77.19 89 LYS A O 1
ATOM 715 N N . VAL A 1 90 ? 8.017 13.587 4.685 1.00 81.19 90 VAL A N 1
ATOM 716 C CA . VAL A 1 90 ? 6.579 13.822 4.559 1.00 81.19 90 VAL A CA 1
ATOM 717 C C . VAL A 1 90 ? 6.332 14.666 3.310 1.00 81.19 90 VAL A C 1
ATOM 719 O O . VAL A 1 90 ? 7.018 15.653 3.057 1.00 81.19 90 VAL A O 1
ATOM 722 N N . ASN A 1 91 ? 5.364 14.253 2.493 1.00 88.25 91 ASN A N 1
ATOM 723 C CA . ASN A 1 91 ? 4.945 15.043 1.340 1.00 88.25 91 ASN A CA 1
ATOM 724 C C . ASN A 1 91 ? 4.249 16.329 1.841 1.00 88.25 91 ASN A C 1
ATOM 726 O O . ASN A 1 91 ? 3.240 16.190 2.542 1.00 88.25 91 ASN A O 1
ATOM 730 N N . PRO A 1 92 ? 4.714 17.540 1.467 1.00 89.25 92 PRO A N 1
ATOM 731 C CA . PRO A 1 92 ? 4.112 18.805 1.900 1.00 89.25 92 PRO A CA 1
ATOM 732 C C . PRO A 1 92 ? 2.610 18.895 1.618 1.00 89.25 92 PRO A C 1
ATOM 734 O O . PRO A 1 92 ? 1.843 19.355 2.457 1.00 89.25 92 PRO A O 1
ATOM 737 N N . HIS A 1 93 ? 2.161 18.348 0.486 1.00 88.94 93 HIS A N 1
ATOM 738 C CA . HIS A 1 93 ? 0.741 18.288 0.146 1.00 88.94 93 HIS A CA 1
ATOM 739 C C . HIS A 1 93 ? -0.061 17.435 1.140 1.00 88.94 93 HIS A C 1
ATOM 741 O O . HIS A 1 93 ? -1.145 17.815 1.574 1.00 88.94 93 HIS A O 1
ATOM 747 N N . ASN A 1 94 ? 0.482 16.289 1.561 1.00 89.44 94 ASN A N 1
ATOM 748 C CA . ASN A 1 94 ? -0.183 15.437 2.549 1.00 89.44 94 ASN A CA 1
ATOM 749 C C . ASN A 1 94 ? -0.184 16.080 3.943 1.00 89.44 94 ASN A C 1
ATOM 751 O O . ASN A 1 94 ? -1.138 15.888 4.697 1.00 89.44 94 ASN A O 1
ATOM 755 N N . ALA A 1 95 ? 0.867 16.833 4.280 1.00 90.44 95 ALA A N 1
ATOM 756 C CA . ALA A 1 95 ? 0.927 17.608 5.513 1.00 90.44 95 ALA A CA 1
ATOM 757 C C . ALA A 1 95 ? -0.149 18.707 5.527 1.00 90.44 95 ALA A C 1
ATOM 759 O O . ALA A 1 95 ? -0.899 18.807 6.498 1.00 90.44 95 ALA A O 1
ATOM 760 N N . PHE A 1 96 ? -0.297 19.440 4.419 1.00 92.25 96 PHE A N 1
ATOM 761 C CA . PHE A 1 96 ? -1.335 20.454 4.230 1.00 92.25 96 PHE A CA 1
ATOM 762 C C . PHE A 1 96 ? -2.751 19.874 4.343 1.00 92.25 96 PHE A C 1
ATOM 764 O O . PHE A 1 96 ? -3.548 20.350 5.149 1.00 92.25 96 PHE A O 1
ATOM 771 N N . LEU A 1 97 ? -3.059 18.786 3.628 1.00 92.12 97 LEU A N 1
ATOM 772 C CA . LEU A 1 97 ? -4.376 18.145 3.731 1.00 92.12 97 LEU A CA 1
ATOM 773 C C . LEU A 1 97 ? -4.680 17.652 5.150 1.00 92.12 97 LEU A C 1
ATOM 775 O O . LEU A 1 97 ? -5.825 17.694 5.595 1.00 92.12 97 LEU A O 1
ATOM 779 N N . ALA A 1 98 ? -3.665 17.180 5.876 1.00 88.50 98 ALA A N 1
ATOM 780 C CA . ALA A 1 98 ? -3.840 16.763 7.259 1.00 88.50 98 ALA A CA 1
ATOM 781 C C . ALA A 1 98 ? -4.129 17.944 8.195 1.00 88.50 98 ALA A C 1
ATOM 783 O O . ALA A 1 98 ? -4.961 17.790 9.086 1.00 88.50 98 ALA A O 1
ATOM 784 N N . MET A 1 99 ? -3.481 19.094 7.986 1.00 91.19 99 MET A N 1
ATOM 785 C CA . MET A 1 99 ? -3.774 20.343 8.698 1.00 91.19 99 MET A CA 1
ATOM 786 C C . MET A 1 99 ? -5.220 20.785 8.433 1.00 91.19 99 MET A C 1
ATOM 788 O O . MET A 1 99 ? -5.989 20.937 9.377 1.00 91.19 99 MET A O 1
ATOM 792 N N . LYS A 1 100 ? -5.646 20.834 7.164 1.00 91.38 100 LYS A N 1
ATOM 793 C CA . LYS A 1 100 ? -7.032 21.164 6.791 1.00 91.38 100 LYS A CA 1
ATOM 794 C C . LYS A 1 100 ? -8.063 20.199 7.367 1.00 91.38 100 LYS A C 1
ATOM 796 O O . LYS A 1 100 ? -9.123 20.608 7.826 1.00 91.38 100 LYS A O 1
ATOM 801 N N . ALA A 1 101 ? -7.753 18.906 7.416 1.00 89.00 101 ALA A N 1
ATOM 802 C CA . ALA A 1 101 ? -8.631 17.919 8.042 1.00 89.00 101 ALA A CA 1
ATOM 803 C C . ALA A 1 101 ? -8.762 18.089 9.568 1.00 89.00 101 ALA A C 1
ATOM 805 O O . ALA A 1 101 ? -9.718 17.570 10.154 1.00 89.00 101 ALA A O 1
ATOM 806 N N . ILE A 1 102 ? -7.794 18.738 10.221 1.00 88.12 102 ILE A N 1
ATOM 807 C CA . ILE A 1 102 ? -7.880 19.126 11.633 1.00 88.12 102 ILE A CA 1
ATOM 808 C C . ILE A 1 102 ? -8.736 20.388 11.751 1.00 88.12 102 ILE A C 1
ATOM 810 O O . ILE A 1 102 ? -9.718 20.343 12.480 1.00 88.12 102 ILE A O 1
ATOM 814 N N . GLU A 1 103 ? -8.465 21.426 10.954 1.00 89.19 103 GLU A N 1
ATOM 815 C CA . GLU A 1 103 ? -9.254 22.672 10.929 1.00 89.19 103 GLU A CA 1
ATOM 816 C C . GLU A 1 103 ? -10.754 22.409 10.725 1.00 89.19 103 GLU A C 1
ATOM 818 O O . GLU A 1 103 ? -11.583 22.870 11.505 1.00 89.19 103 GLU A O 1
ATOM 823 N N . LEU A 1 104 ? -11.115 21.583 9.735 1.00 89.25 104 LEU A N 1
ATOM 824 C CA . LEU A 1 104 ? -12.511 21.205 9.488 1.00 89.25 104 LEU A CA 1
ATOM 825 C C . LEU A 1 104 ? -13.145 20.510 10.697 1.00 89.25 104 LEU A C 1
ATOM 827 O O . LEU A 1 104 ? -14.299 20.755 11.030 1.00 89.25 104 LEU A O 1
ATOM 831 N N . ARG A 1 105 ? -12.385 19.650 11.377 1.00 87.38 105 ARG A N 1
ATOM 832 C CA . ARG A 1 105 ? -12.874 18.919 12.549 1.0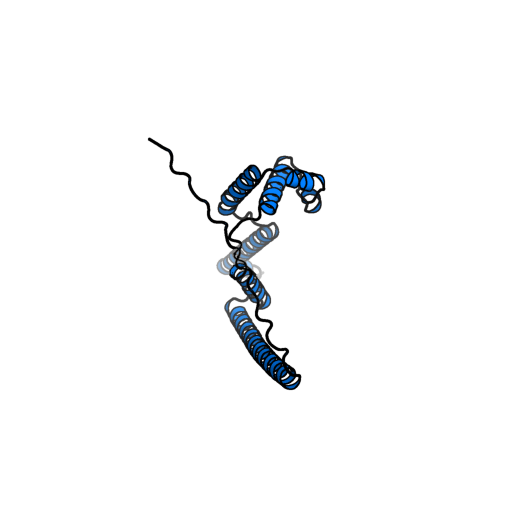0 87.38 105 ARG A CA 1
ATOM 833 C C . ARG A 1 105 ? -13.068 19.835 13.749 1.00 87.38 105 ARG A C 1
ATOM 835 O O . ARG A 1 105 ? -14.032 19.642 14.487 1.00 87.38 105 ARG A O 1
ATOM 842 N N . ASP A 1 106 ? -12.172 20.793 13.936 1.00 88.06 106 ASP A N 1
ATOM 843 C CA . ASP A 1 106 ? -12.257 21.784 15.008 1.00 88.06 106 ASP A CA 1
ATOM 844 C C . ASP A 1 106 ? -13.447 22.731 14.780 1.00 88.06 106 ASP A C 1
ATOM 846 O O . ASP A 1 106 ? -14.112 23.125 15.736 1.00 88.06 106 ASP A O 1
ATOM 850 N N . ASN A 1 107 ? -13.816 22.959 13.516 1.00 88.75 107 ASN A N 1
ATOM 851 C CA . ASN A 1 107 ? -15.046 23.650 13.115 1.00 88.75 107 ASN A CA 1
ATOM 852 C C . ASN A 1 107 ? -16.319 22.781 13.224 1.00 88.75 107 ASN A C 1
ATOM 854 O O . ASN A 1 107 ? -17.412 23.236 12.896 1.00 88.75 107 ASN A O 1
ATOM 858 N N . GLY A 1 108 ? -16.208 21.532 13.689 1.00 88.38 108 GLY A N 1
ATOM 859 C CA . GLY A 1 108 ? -17.337 20.609 13.847 1.00 88.38 108 GLY A CA 1
ATOM 860 C C . GLY A 1 108 ? -17.756 19.882 12.565 1.00 88.38 108 GLY A C 1
ATOM 861 O O . GLY A 1 108 ? -18.729 19.125 12.578 1.00 88.38 108 GLY A O 1
ATOM 862 N N . GLU A 1 109 ? -17.021 20.054 11.469 1.00 87.44 109 GLU A N 1
ATOM 863 C CA . GLU A 1 109 ? -17.285 19.380 10.204 1.00 87.44 109 GLU A CA 1
ATOM 864 C C . GLU A 1 109 ? -16.592 18.017 10.130 1.00 87.44 109 GLU A C 1
ATOM 866 O O . GLU A 1 109 ? -15.545 17.756 10.729 1.00 87.44 109 GLU A O 1
ATOM 871 N N . THR A 1 110 ? -17.185 17.101 9.364 1.00 86.50 110 THR A N 1
ATOM 872 C CA . THR A 1 110 ? -16.585 15.781 9.146 1.00 86.50 110 THR A CA 1
ATOM 873 C C . THR A 1 110 ? -15.784 15.825 7.846 1.00 86.50 110 THR A C 1
ATOM 875 O O . THR A 1 110 ? -16.396 15.859 6.778 1.00 86.50 110 THR A O 1
ATOM 878 N N . PRO A 1 111 ? -14.437 15.815 7.884 1.00 85.50 111 PRO A N 1
ATOM 879 C CA . PRO A 1 111 ? -13.642 15.940 6.670 1.00 85.50 111 PRO A CA 1
ATOM 880 C C . PRO A 1 111 ? -13.871 14.718 5.777 1.00 85.50 111 PRO A C 1
ATOM 882 O O . PRO A 1 111 ? -13.576 13.582 6.163 1.00 85.50 111 PRO A O 1
ATOM 885 N N . THR A 1 112 ? -14.392 14.951 4.576 1.00 88.38 112 THR A N 1
ATOM 886 C CA . THR A 1 112 ? -14.508 13.929 3.535 1.00 88.38 112 THR A CA 1
ATOM 887 C C . THR A 1 112 ? -13.380 14.088 2.524 1.00 88.38 112 THR A C 1
ATOM 889 O O . THR A 1 112 ? -12.751 15.139 2.420 1.00 88.38 112 THR A O 1
ATOM 892 N N . LEU A 1 113 ? -13.105 13.040 1.746 1.00 85.50 113 LEU A N 1
ATOM 893 C CA . LEU A 1 113 ? -12.077 13.131 0.708 1.00 85.50 113 LEU A CA 1
ATOM 894 C C . LEU A 1 113 ? -12.450 14.178 -0.357 1.00 85.50 113 LEU A C 1
ATOM 896 O O . LEU A 1 113 ? -11.587 14.910 -0.821 1.00 85.50 113 LEU A O 1
ATOM 900 N N . ALA A 1 114 ? -13.738 14.290 -0.696 1.00 85.94 114 ALA A N 1
ATOM 901 C CA . ALA A 1 114 ? -14.222 15.275 -1.659 1.00 85.94 114 ALA A CA 1
ATOM 902 C C . ALA A 1 114 ? -14.021 16.717 -1.167 1.00 85.94 114 ALA A C 1
ATOM 904 O O . ALA A 1 114 ? -13.578 17.558 -1.940 1.00 85.94 114 ALA A O 1
ATOM 905 N N . THR A 1 115 ? -14.285 16.989 0.116 1.00 86.75 115 THR A N 1
ATOM 906 C CA . THR A 1 115 ? -14.087 18.329 0.691 1.00 86.75 115 THR A CA 1
ATOM 907 C C . THR A 1 115 ? -12.610 18.684 0.789 1.00 86.75 115 THR A C 1
ATOM 909 O O . THR A 1 115 ? -12.239 19.807 0.495 1.00 86.75 115 THR A O 1
ATOM 912 N N . LEU A 1 116 ? -11.745 17.729 1.145 1.00 86.94 116 LEU A N 1
ATOM 913 C CA . LEU A 1 116 ? -10.298 17.959 1.223 1.00 86.94 116 LEU A CA 1
ATOM 914 C C . LEU A 1 116 ? -9.647 18.204 -0.146 1.00 86.94 116 LEU A C 1
ATOM 916 O O . LEU A 1 116 ? -8.624 18.874 -0.222 1.00 86.94 116 LEU A O 1
ATOM 920 N N . HIS A 1 117 ? -10.235 17.672 -1.217 1.00 87.69 117 HIS A N 1
ATOM 921 C CA . HIS A 1 117 ? -9.803 17.902 -2.597 1.00 87.69 117 HIS A CA 1
ATOM 922 C C . HIS A 1 117 ? -10.678 18.934 -3.326 1.00 87.69 117 HIS A C 1
ATOM 924 O O . HIS A 1 117 ? -10.756 18.912 -4.556 1.00 87.69 117 HIS A O 1
ATOM 930 N N . SER A 1 118 ? -11.347 19.823 -2.586 1.00 89.62 118 SER A N 1
ATOM 931 C CA . SER A 1 118 ? -12.096 20.929 -3.177 1.00 89.62 118 SER A CA 1
ATOM 932 C C . SER A 1 118 ? -11.173 21.848 -3.987 1.00 89.62 118 SER A C 1
ATOM 934 O O . SER A 1 118 ? -9.965 21.933 -3.744 1.00 89.62 118 SER A O 1
ATOM 936 N N . ALA A 1 119 ? -11.751 22.548 -4.968 1.00 88.56 119 ALA A N 1
ATOM 937 C CA . ALA A 1 119 ? -11.012 23.530 -5.760 1.00 88.56 119 ALA A CA 1
ATOM 938 C C . ALA A 1 119 ? -10.415 24.637 -4.872 1.00 88.56 119 ALA A C 1
ATOM 940 O O . ALA A 1 119 ? -9.289 25.058 -5.106 1.00 88.56 119 ALA A O 1
ATOM 941 N N . GLU A 1 120 ? -11.129 25.017 -3.811 1.00 89.06 120 GLU A N 1
ATOM 942 C CA . GLU A 1 120 ? -10.712 26.022 -2.829 1.00 89.06 120 GLU A CA 1
ATOM 943 C C . GLU A 1 120 ? -9.390 25.636 -2.152 1.00 89.06 120 GLU A C 1
ATOM 945 O O . GLU A 1 120 ? -8.409 26.371 -2.239 1.00 89.06 120 GLU A O 1
ATOM 950 N N . PHE A 1 121 ? -9.296 24.431 -1.580 1.00 89.38 121 PHE A N 1
ATOM 951 C CA . PHE A 1 121 ? -8.058 23.985 -0.932 1.00 89.38 121 PHE A CA 1
ATOM 952 C C . PHE A 1 121 ? -6.926 23.716 -1.925 1.00 89.38 121 PHE A C 1
ATOM 954 O O . PHE A 1 121 ? -5.751 23.857 -1.581 1.00 89.38 121 PHE A O 1
ATOM 961 N N . ALA A 1 122 ? -7.257 23.348 -3.164 1.00 88.25 122 ALA A N 1
ATOM 962 C CA . ALA A 1 122 ? -6.265 23.206 -4.222 1.00 88.25 122 ALA A CA 1
ATOM 963 C C . ALA A 1 122 ? -5.665 24.560 -4.638 1.00 88.25 122 ALA A C 1
ATOM 965 O O . ALA A 1 122 ? -4.479 24.623 -4.965 1.00 88.25 122 ALA A O 1
ATOM 966 N N . GLU A 1 123 ? -6.459 25.631 -4.643 1.00 90.88 123 GLU A N 1
ATOM 967 C CA . GLU A 1 123 ? -5.988 26.995 -4.895 1.00 90.88 123 GLU A CA 1
ATOM 968 C C . GLU A 1 123 ? -5.207 27.553 -3.711 1.00 90.88 123 GLU A C 1
ATOM 970 O O . GLU A 1 123 ? -4.123 28.096 -3.918 1.00 90.88 123 GLU A O 1
ATOM 975 N N . GLU A 1 124 ? -5.679 27.334 -2.482 1.00 90.56 124 GLU A N 1
ATOM 976 C CA . GLU A 1 124 ? -4.932 27.682 -1.273 1.00 90.56 124 GLU A CA 1
ATOM 977 C C . GLU A 1 124 ? -3.532 27.075 -1.317 1.00 90.56 124 GLU A C 1
ATOM 979 O O . GLU A 1 124 ? -2.551 27.808 -1.228 1.00 90.56 124 GLU A O 1
ATOM 984 N N . TYR A 1 125 ? -3.422 25.766 -1.575 1.00 91.38 125 TYR A N 1
ATOM 985 C CA . TYR A 1 125 ? -2.133 25.079 -1.664 1.00 91.38 125 TYR A CA 1
ATOM 986 C C . TYR A 1 125 ? -1.189 25.676 -2.718 1.00 91.38 125 TYR A C 1
ATOM 988 O O . TYR A 1 125 ? 0.020 25.714 -2.508 1.00 91.38 125 TYR A O 1
ATOM 996 N N . LYS A 1 126 ? -1.715 26.149 -3.855 1.00 90.06 126 LYS A N 1
ATOM 997 C CA . LYS A 1 126 ? -0.900 26.792 -4.902 1.00 90.06 126 LYS A CA 1
ATOM 998 C C . LYS A 1 126 ? -0.398 28.175 -4.493 1.00 90.06 126 LYS A C 1
ATOM 1000 O O . LYS A 1 126 ? 0.634 28.601 -5.003 1.00 90.06 126 LYS A O 1
ATOM 1005 N N . ASN A 1 127 ? -1.126 28.855 -3.612 1.00 92.31 127 ASN A N 1
ATOM 1006 C CA . ASN A 1 127 ? -0.788 30.188 -3.124 1.00 92.31 127 ASN A CA 1
ATOM 1007 C C . ASN A 1 127 ? 0.169 30.159 -1.921 1.00 92.31 127 ASN A C 1
ATOM 1009 O O . ASN A 1 127 ? 0.723 31.200 -1.577 1.00 92.31 127 ASN A O 1
ATOM 1013 N N . LEU A 1 128 ? 0.381 28.992 -1.302 1.00 90.94 128 LEU A N 1
ATOM 1014 C CA . LEU A 1 128 ? 1.334 28.826 -0.207 1.00 90.94 128 LEU A CA 1
ATOM 1015 C C . LEU A 1 128 ? 2.780 29.041 -0.667 1.00 90.94 128 LEU A C 1
ATOM 1017 O O . LEU A 1 128 ? 3.227 28.539 -1.703 1.00 90.94 128 LEU A O 1
ATOM 1021 N N . THR A 1 129 ? 3.542 29.742 0.163 1.00 90.69 129 THR A N 1
ATOM 1022 C CA . THR A 1 129 ? 4.978 29.932 -0.026 1.00 90.69 129 THR A CA 1
ATOM 1023 C C . THR A 1 129 ? 5.773 28.704 0.422 1.00 90.69 129 THR A C 1
ATOM 1025 O O . THR A 1 129 ? 5.325 27.882 1.224 1.00 90.69 129 THR A O 1
ATOM 1028 N N . GLU A 1 130 ? 7.009 28.578 -0.066 1.00 88.31 130 GLU A N 1
ATOM 1029 C CA . GLU A 1 130 ? 7.889 27.461 0.305 1.00 88.31 130 GLU A CA 1
ATOM 1030 C C . GLU A 1 130 ? 8.210 27.436 1.813 1.00 88.31 130 GLU A C 1
ATOM 1032 O O . GLU A 1 130 ? 8.351 26.361 2.398 1.00 88.31 130 GLU A O 1
ATOM 1037 N N . ALA A 1 131 ? 8.263 28.608 2.458 1.00 88.62 131 ALA A N 1
ATOM 1038 C CA . ALA A 1 131 ? 8.502 28.733 3.895 1.00 88.62 131 ALA A CA 1
ATOM 1039 C C . ALA A 1 131 ? 7.334 28.179 4.729 1.00 88.62 131 ALA A C 1
ATOM 1041 O O . ALA A 1 131 ? 7.553 27.395 5.652 1.00 88.62 131 ALA A O 1
ATOM 1042 N N . GLU A 1 132 ? 6.097 28.519 4.364 1.00 89.50 132 GLU A N 1
ATOM 1043 C CA . GLU A 1 132 ? 4.892 28.025 5.041 1.00 89.50 132 GLU A CA 1
ATOM 1044 C C . GLU A 1 132 ? 4.721 26.512 4.834 1.00 89.50 132 GLU A C 1
ATOM 1046 O O . GLU A 1 132 ? 4.394 25.776 5.765 1.00 89.50 132 GLU A O 1
ATOM 1051 N N . LEU A 1 133 ? 5.025 26.002 3.635 1.00 89.75 133 LEU A N 1
ATOM 1052 C CA . LEU A 1 133 ? 5.014 24.560 3.372 1.00 89.75 133 LEU A CA 1
ATOM 1053 C C . LEU A 1 133 ? 6.033 23.804 4.235 1.00 89.75 133 LEU A C 1
ATOM 1055 O O . LEU A 1 133 ? 5.750 22.688 4.686 1.00 89.75 133 LEU A O 1
ATOM 1059 N N . ALA A 1 134 ? 7.209 24.386 4.475 1.00 88.44 134 ALA A N 1
ATOM 1060 C CA . ALA A 1 134 ? 8.217 23.796 5.3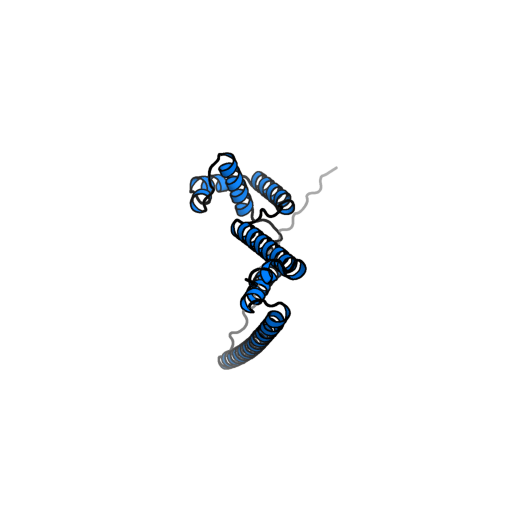50 1.00 88.44 134 ALA A CA 1
ATOM 1061 C C . ALA A 1 134 ? 7.743 23.751 6.811 1.00 88.44 134 ALA A C 1
ATOM 1063 O O . ALA A 1 134 ? 7.900 22.718 7.466 1.00 88.44 134 ALA A O 1
ATOM 1064 N N . GLU A 1 135 ? 7.108 24.820 7.296 1.00 89.88 135 GLU A N 1
ATOM 1065 C CA . GLU A 1 135 ? 6.525 24.881 8.640 1.00 89.88 135 GLU A CA 1
ATOM 1066 C C . GLU A 1 135 ? 5.421 23.833 8.829 1.00 89.88 135 GLU A C 1
ATOM 1068 O O . GLU A 1 135 ? 5.469 23.040 9.773 1.00 89.88 135 GLU A O 1
ATOM 1073 N N . ILE A 1 136 ? 4.481 23.744 7.883 1.00 90.00 136 ILE A N 1
ATOM 1074 C CA . ILE A 1 136 ? 3.392 22.756 7.908 1.00 90.00 136 ILE A CA 1
ATOM 1075 C C . ILE A 1 136 ? 3.954 21.330 7.899 1.00 90.00 136 ILE A C 1
ATOM 1077 O O . ILE A 1 136 ? 3.478 20.455 8.628 1.00 90.00 136 ILE A O 1
ATOM 1081 N N . THR A 1 137 ? 4.990 21.078 7.096 1.00 89.25 137 THR A N 1
ATOM 1082 C CA . THR A 1 137 ? 5.638 19.762 7.033 1.00 89.25 137 THR A CA 1
ATOM 1083 C C . THR A 1 137 ? 6.299 19.408 8.369 1.00 89.25 137 THR A C 1
ATOM 1085 O O . THR A 1 137 ? 6.094 18.301 8.873 1.00 89.25 137 THR A O 1
ATOM 1088 N N . ALA A 1 138 ? 7.015 20.350 8.990 1.00 87.25 138 ALA A N 1
ATOM 1089 C CA . ALA A 1 138 ? 7.658 20.152 10.289 1.00 87.25 138 ALA A CA 1
ATOM 1090 C C . ALA A 1 138 ? 6.638 19.921 11.422 1.00 87.25 138 ALA A C 1
ATOM 1092 O O . ALA A 1 138 ? 6.808 19.015 12.244 1.00 87.25 138 ALA A O 1
ATOM 1093 N N . ALA A 1 139 ? 5.540 20.683 11.440 1.00 85.38 139 ALA A N 1
ATOM 1094 C CA . ALA A 1 139 ? 4.440 20.502 12.387 1.00 85.38 139 ALA A CA 1
ATOM 1095 C C . ALA A 1 139 ? 3.739 19.142 12.210 1.00 85.38 139 ALA A C 1
ATOM 1097 O O . ALA A 1 139 ? 3.341 18.487 13.181 1.00 85.38 139 ALA A O 1
ATOM 1098 N N . HIS A 1 140 ? 3.613 18.666 10.969 1.00 85.19 140 HIS A N 1
ATOM 1099 C CA . HIS A 1 140 ? 3.045 17.352 10.696 1.00 85.19 140 HIS A CA 1
ATOM 1100 C C . HIS A 1 140 ? 3.949 16.215 11.187 1.00 85.19 140 HIS A C 1
ATOM 1102 O O . HIS A 1 140 ? 3.457 15.240 11.762 1.00 85.19 140 HIS A O 1
ATOM 1108 N N . GLU A 1 141 ? 5.261 16.330 10.986 1.00 84.00 141 GLU A N 1
ATOM 1109 C CA . GLU A 1 141 ? 6.243 15.343 11.443 1.00 84.00 141 GLU A CA 1
ATOM 1110 C C . GLU A 1 141 ? 6.255 15.218 12.973 1.00 84.00 141 GLU A C 1
ATOM 1112 O O . GLU A 1 141 ? 6.181 14.101 13.495 1.00 84.00 141 GLU A O 1
ATOM 1117 N N . SER A 1 142 ? 6.232 16.345 13.691 1.00 79.25 142 SER A N 1
ATOM 1118 C CA . SER A 1 142 ? 6.180 16.374 15.161 1.00 79.25 142 SER A CA 1
ATOM 1119 C C . SER A 1 142 ? 4.854 15.853 15.731 1.00 79.25 142 SER A C 1
ATOM 1121 O O . SER A 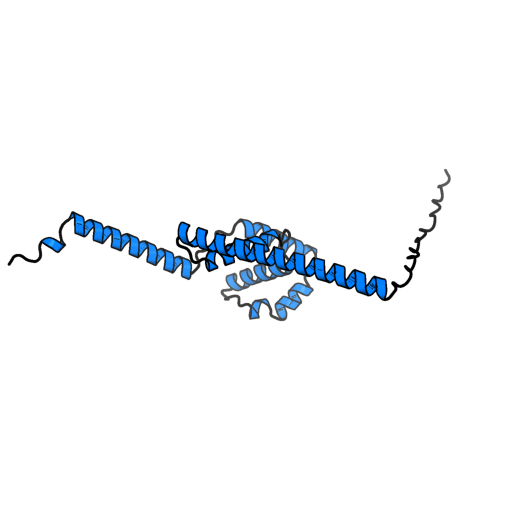1 142 ? 4.829 15.202 16.775 1.00 79.25 142 SER A O 1
ATOM 1123 N N . THR A 1 143 ? 3.739 16.066 15.032 1.00 71.50 143 THR A N 1
ATOM 1124 C CA . THR A 1 143 ? 2.428 15.534 15.438 1.00 71.50 143 THR A CA 1
ATOM 1125 C C . THR A 1 143 ? 2.310 14.035 15.147 1.00 71.50 143 THR A C 1
ATOM 1127 O O . THR A 1 143 ? 1.638 13.293 15.870 1.00 71.50 143 THR A O 1
ATOM 1130 N N . SER A 1 144 ? 2.964 13.547 14.089 1.00 63.91 144 SER A N 1
ATOM 1131 C CA . SER A 1 144 ? 2.895 12.144 13.676 1.00 63.91 144 SER A CA 1
ATOM 1132 C C . SER A 1 144 ? 3.528 11.189 14.690 1.00 63.91 144 SER A C 1
ATOM 1134 O O . SER A 1 144 ? 2.961 10.125 14.952 1.00 63.91 144 SER A O 1
ATOM 1136 N N . SER A 1 145 ? 4.645 11.582 15.305 1.00 58.50 145 SER A N 1
ATOM 1137 C CA . SER A 1 145 ? 5.331 10.795 16.339 1.00 58.50 145 SER A CA 1
ATOM 1138 C C . SER A 1 145 ? 4.512 10.641 17.629 1.00 58.50 145 SER A C 1
ATOM 1140 O O . SER A 1 145 ? 4.637 9.627 18.311 1.00 58.50 145 SER A O 1
ATOM 1142 N N . ASN A 1 146 ? 3.608 11.584 17.915 1.00 55.38 146 ASN A N 1
ATOM 1143 C CA . ASN A 1 146 ? 2.805 11.632 19.142 1.00 55.38 146 ASN A CA 1
ATOM 1144 C C . ASN A 1 146 ? 1.404 11.000 19.021 1.00 55.38 146 ASN A C 1
ATOM 1146 O O . ASN A 1 146 ? 0.614 11.030 19.969 1.00 55.38 146 ASN A O 1
ATOM 1150 N N . ARG A 1 147 ? 1.048 10.409 17.872 1.00 56.72 147 ARG A N 1
ATOM 1151 C CA . ARG A 1 147 ? -0.287 9.821 17.679 1.00 56.72 147 ARG A CA 1
ATOM 1152 C C . ARG A 1 147 ? -0.447 8.499 18.435 1.00 56.72 147 ARG A C 1
ATOM 1154 O O . ARG A 1 147 ? -0.183 7.419 17.907 1.00 56.72 147 ARG A O 1
ATOM 1161 N N . CYS A 1 148 ? -1.019 8.574 19.637 1.00 51.06 148 CYS A N 1
ATOM 1162 C CA . CYS A 1 148 ? -1.701 7.437 20.249 1.00 51.06 148 CYS A CA 1
ATOM 1163 C C . CYS A 1 148 ? -2.855 7.020 19.319 1.00 51.06 148 CYS A C 1
ATOM 1165 O O . CYS A 1 148 ? -3.795 7.785 19.078 1.00 51.06 148 CYS A O 1
ATOM 1167 N N . LYS A 1 149 ? -2.749 5.837 18.702 1.00 57.97 149 LYS A N 1
ATOM 1168 C CA . LYS A 1 149 ? -3.733 5.348 17.727 1.00 57.97 149 LYS A CA 1
ATOM 1169 C C . LYS A 1 149 ? -5.069 5.158 18.436 1.00 57.97 149 LYS A C 1
ATOM 1171 O O . LYS A 1 149 ? -5.249 4.191 19.170 1.00 57.97 149 LYS A O 1
ATOM 1176 N N . ARG A 1 150 ? -6.012 6.077 18.208 1.00 62.31 150 ARG A N 1
ATOM 1177 C CA . ARG A 1 150 ? -7.379 5.940 18.721 1.00 62.31 150 ARG A CA 1
ATOM 1178 C C . ARG A 1 150 ? -7.950 4.596 18.239 1.00 62.31 150 ARG A C 1
ATOM 1180 O O . ARG A 1 150 ? -7.903 4.338 17.032 1.00 62.31 150 ARG A O 1
ATOM 1187 N N . PRO A 1 151 ? -8.483 3.746 19.135 1.00 68.50 151 PRO A N 1
ATOM 1188 C CA . PRO A 1 151 ? -9.077 2.476 18.741 1.00 68.50 151 PRO A CA 1
ATOM 1189 C C . PRO A 1 151 ? -10.181 2.709 17.709 1.00 68.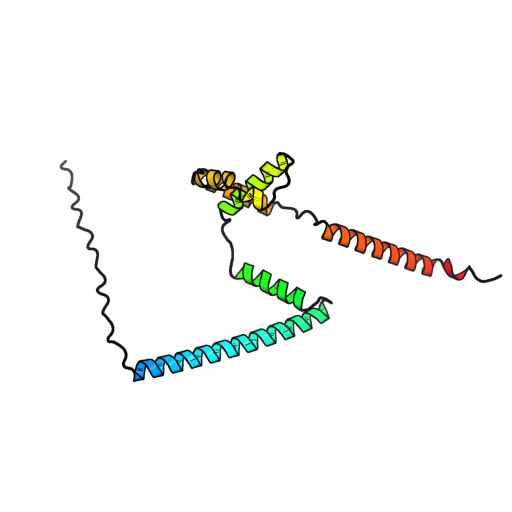50 151 PRO A C 1
ATOM 1191 O O . PRO A 1 151 ? -11.078 3.535 17.914 1.00 68.50 151 PRO A O 1
ATOM 1194 N N . THR A 1 152 ? -10.112 1.998 16.584 1.00 77.88 152 THR A N 1
ATOM 1195 C CA . THR A 1 152 ? -11.152 2.065 15.550 1.00 77.88 152 THR A CA 1
ATOM 1196 C C . THR A 1 152 ? -12.473 1.528 16.104 1.00 77.88 152 THR A C 1
ATOM 1198 O O . THR A 1 152 ? -12.477 0.734 17.043 1.00 77.88 152 THR A O 1
ATOM 1201 N N . ALA A 1 153 ? -13.615 1.914 15.521 1.00 77.19 153 ALA A N 1
ATOM 1202 C CA . ALA A 1 153 ? -14.918 1.392 15.956 1.00 77.19 153 ALA A CA 1
ATOM 1203 C C . ALA A 1 153 ? -14.951 -0.147 15.951 1.00 77.19 153 ALA A C 1
ATOM 1205 O O . ALA A 1 153 ? -15.426 -0.764 16.899 1.00 77.19 153 ALA A O 1
ATOM 1206 N N . ARG A 1 154 ? -14.346 -0.763 14.928 1.00 78.44 154 ARG A N 1
ATOM 1207 C CA . ARG A 1 154 ? -14.186 -2.217 14.838 1.00 78.44 154 ARG A CA 1
ATOM 1208 C C . ARG A 1 154 ? -13.292 -2.785 15.942 1.00 78.44 154 ARG A C 1
ATOM 1210 O O . ARG A 1 154 ? -13.641 -3.819 16.498 1.00 78.44 154 ARG A O 1
ATOM 1217 N N . ALA A 1 155 ? -12.177 -2.124 16.264 1.00 77.06 155 ALA A N 1
ATOM 1218 C CA . ALA A 1 155 ? -11.313 -2.538 17.370 1.00 77.06 155 ALA A CA 1
ATOM 1219 C C . ALA A 1 155 ? -12.070 -2.488 18.704 1.00 77.06 155 ALA A C 1
ATOM 1221 O O . ALA A 1 155 ? -12.071 -3.472 19.428 1.00 77.06 155 ALA A O 1
ATOM 1222 N N . ARG A 1 156 ? -12.841 -1.421 18.957 1.00 87.56 156 ARG A N 1
ATOM 1223 C CA . ARG A 1 156 ? -13.696 -1.321 20.152 1.00 87.56 156 ARG A CA 1
ATOM 1224 C C . ARG A 1 156 ? -14.714 -2.461 20.241 1.00 87.56 156 ARG A C 1
ATOM 1226 O O . ARG A 1 156 ? -14.865 -3.060 21.297 1.00 87.56 156 ARG A O 1
ATOM 1233 N N . VAL A 1 157 ? -15.390 -2.794 19.138 1.00 88.31 157 VAL A N 1
ATOM 1234 C CA . VAL A 1 157 ? -16.333 -3.931 19.092 1.00 88.31 157 VAL A CA 1
ATOM 1235 C C . VAL A 1 157 ? -15.621 -5.256 19.365 1.00 88.31 157 VAL A C 1
ATOM 1237 O O . VAL A 1 157 ? -16.156 -6.110 20.071 1.00 88.31 157 VAL A O 1
ATOM 1240 N N . GLN A 1 158 ? -14.415 -5.435 18.825 1.00 87.31 158 GLN A N 1
ATOM 1241 C CA . GLN A 1 158 ? -13.608 -6.628 19.060 1.00 87.31 158 GLN A CA 1
ATOM 1242 C C . GLN A 1 158 ? -13.175 -6.738 20.525 1.00 87.31 158 GLN A C 1
ATOM 1244 O O . GLN A 1 158 ? -13.293 -7.819 21.098 1.00 87.31 158 GLN A O 1
ATOM 1249 N N . ASP A 1 159 ? -12.752 -5.635 21.138 1.00 89.50 159 ASP A N 1
ATOM 1250 C CA . ASP A 1 159 ? -12.373 -5.584 22.550 1.00 89.50 159 ASP A CA 1
ATOM 1251 C C . ASP A 1 159 ? -13.570 -5.921 23.446 1.00 89.50 159 ASP A C 1
ATOM 1253 O O . ASP A 1 159 ? -13.461 -6.774 24.324 1.00 89.50 159 ASP A O 1
ATOM 1257 N N . ILE A 1 160 ? -14.745 -5.343 23.170 1.00 93.44 160 ILE A N 1
ATOM 1258 C CA . ILE A 1 160 ? -15.995 -5.676 23.874 1.00 93.44 160 ILE A CA 1
ATOM 1259 C C . ILE A 1 160 ? -16.349 -7.158 23.689 1.00 93.44 160 ILE A C 1
ATOM 1261 O O . ILE A 1 160 ? -16.723 -7.841 24.637 1.00 93.44 160 ILE A O 1
ATOM 1265 N N . SER A 1 161 ? -16.214 -7.693 22.477 1.00 92.62 161 SER A N 1
ATOM 1266 C CA . SER A 1 161 ? -16.513 -9.107 22.217 1.00 92.62 161 SER A CA 1
ATOM 1267 C C . SER A 1 161 ? -15.564 -10.033 22.986 1.00 92.62 161 SER A C 1
ATOM 1269 O O . SER A 1 161 ? -15.998 -11.037 23.549 1.00 92.62 161 SER A O 1
ATOM 1271 N N . ALA A 1 162 ? -14.277 -9.683 23.052 1.00 91.81 162 ALA A N 1
ATOM 1272 C CA . ALA A 1 162 ? -13.267 -10.437 23.787 1.00 91.81 162 ALA A CA 1
ATOM 1273 C C . ALA A 1 162 ? -13.486 -10.383 25.308 1.00 91.81 162 ALA A C 1
ATOM 1275 O O . ALA A 1 162 ? -13.360 -11.409 25.984 1.00 91.81 162 ALA A O 1
ATOM 1276 N N . THR A 1 163 ? -13.853 -9.222 25.860 1.00 95.81 163 THR A N 1
ATOM 1277 C CA . THR A 1 163 ? -14.174 -9.099 27.291 1.00 95.81 163 THR A CA 1
ATOM 1278 C C . THR A 1 163 ? -15.431 -9.886 27.646 1.00 95.81 163 THR A C 1
ATOM 1280 O O . THR A 1 163 ? -15.417 -10.627 28.629 1.00 95.81 163 THR A O 1
ATOM 1283 N N . LEU A 1 164 ? -16.479 -9.832 26.818 1.00 96.00 164 LEU A N 1
ATOM 1284 C CA . LEU A 1 164 ? -17.697 -10.626 27.012 1.00 96.00 164 LEU A CA 1
ATOM 1285 C C . LEU A 1 164 ? -17.424 -12.134 26.979 1.00 96.00 164 LEU A C 1
ATOM 1287 O O . LEU A 1 164 ? -17.960 -12.870 27.808 1.00 96.00 164 LEU A O 1
ATOM 1291 N N . GLU A 1 165 ? -16.575 -12.607 26.065 1.00 94.69 165 GLU A N 1
ATOM 1292 C CA . GLU A 1 165 ? -16.182 -14.021 26.020 1.00 94.69 165 GLU A CA 1
ATOM 1293 C C . GLU A 1 165 ? -15.394 -14.430 27.271 1.00 94.69 165 GLU A C 1
ATOM 1295 O O . GLU A 1 165 ? -15.625 -15.494 27.846 1.00 94.69 165 GLU A O 1
ATOM 1300 N N . THR A 1 166 ? -14.517 -13.551 27.755 1.00 95.81 166 THR A N 1
ATOM 1301 C CA . THR A 1 166 ? -13.761 -13.772 28.994 1.00 95.81 166 THR A CA 1
ATOM 1302 C C . THR A 1 166 ? -14.701 -13.876 30.199 1.00 95.81 166 THR A C 1
ATOM 1304 O O . THR A 1 166 ? -14.595 -14.820 30.981 1.00 95.81 166 THR A O 1
ATOM 1307 N N . ILE A 1 167 ? -15.683 -12.974 30.313 1.00 96.44 167 ILE A N 1
ATOM 1308 C CA . ILE A 1 167 ? -16.720 -13.014 31.358 1.00 96.44 167 ILE A CA 1
ATOM 1309 C C . ILE A 1 167 ? -17.526 -14.313 31.274 1.00 96.44 167 ILE A C 1
ATOM 1311 O O . ILE A 1 167 ? -17.710 -14.991 32.286 1.00 96.44 167 ILE A O 1
ATOM 1315 N N . ARG A 1 168 ? -17.961 -14.712 30.074 1.00 95.50 168 ARG A N 1
ATOM 1316 C CA . ARG A 1 168 ? -18.691 -15.970 29.855 1.00 95.50 168 ARG A CA 1
ATOM 1317 C C . ARG A 1 168 ? -17.884 -17.180 30.327 1.00 95.50 168 ARG A C 1
ATOM 1319 O O . ARG A 1 168 ? -18.443 -18.067 30.971 1.00 95.50 168 ARG A O 1
ATOM 1326 N N . ASN A 1 169 ? -16.585 -17.214 30.045 1.00 93.81 169 ASN A N 1
ATOM 1327 C CA . ASN A 1 169 ? -15.703 -18.297 30.476 1.00 93.81 169 ASN A CA 1
ATOM 1328 C C . ASN A 1 169 ? -15.510 -18.322 31.995 1.00 93.81 169 ASN A C 1
ATOM 1330 O O . ASN A 1 169 ? -15.574 -19.397 32.591 1.00 93.81 169 ASN A O 1
ATOM 1334 N N . MET A 1 170 ? -15.364 -17.159 32.635 1.00 94.69 170 MET A N 1
ATOM 1335 C CA . MET A 1 170 ? -15.307 -17.065 34.097 1.00 94.69 170 MET A CA 1
ATOM 1336 C C . MET A 1 170 ? -16.606 -17.554 34.751 1.00 94.69 170 MET A C 1
ATOM 1338 O O . MET A 1 170 ? -16.552 -18.334 35.699 1.00 94.69 170 MET A O 1
ATOM 1342 N N . LEU A 1 171 ? -17.772 -17.179 34.211 1.00 93.50 171 LEU A N 1
ATOM 1343 C CA . LEU A 1 171 ? -19.072 -17.639 34.713 1.00 93.50 171 LEU A CA 1
ATOM 1344 C C . LEU A 1 171 ? -19.265 -19.150 34.539 1.00 93.50 171 LEU A C 1
ATOM 1346 O O . LEU A 1 171 ? -19.751 -19.812 35.453 1.00 93.50 171 LEU A O 1
ATOM 1350 N N . LYS A 1 172 ? -18.852 -19.722 33.401 1.00 90.44 172 LYS A N 1
ATOM 1351 C CA . LYS A 1 172 ? -18.865 -21.179 33.194 1.00 90.44 172 LYS A CA 1
ATOM 1352 C C . LYS A 1 172 ? -17.963 -21.896 34.197 1.00 90.44 172 LYS A C 1
ATOM 1354 O O . LYS A 1 172 ? -18.393 -22.873 34.803 1.00 90.44 172 LYS A O 1
ATOM 1359 N N . ALA A 1 173 ? -16.741 -21.402 34.397 1.00 90.00 173 ALA A N 1
ATOM 1360 C CA . ALA A 1 173 ? -15.807 -21.969 35.365 1.00 90.00 173 ALA A CA 1
ATOM 1361 C C . ALA A 1 173 ? -16.356 -21.894 36.798 1.00 90.00 173 ALA A C 1
ATOM 1363 O O . ALA A 1 173 ? -16.236 -22.858 37.550 1.00 90.00 173 ALA A O 1
ATOM 1364 N N . LEU A 1 174 ? -17.002 -20.782 37.162 1.00 90.00 174 LEU A N 1
ATOM 1365 C CA . LEU A 1 174 ? -17.663 -20.628 38.456 1.00 90.00 174 LEU A CA 1
ATOM 1366 C C . LEU A 1 174 ? -18.829 -21.610 38.614 1.00 90.00 174 LEU A C 1
ATOM 1368 O O . LEU A 1 174 ? -18.916 -22.285 39.632 1.00 90.00 174 LEU A O 1
ATOM 1372 N N . ASN A 1 175 ? -19.683 -21.750 37.597 1.00 88.12 175 ASN A N 1
ATOM 1373 C CA . ASN A 1 175 ? -20.804 -22.691 37.623 1.00 88.12 175 ASN A CA 1
ATOM 1374 C C . ASN A 1 175 ? -20.334 -24.147 37.801 1.00 88.12 175 ASN A C 1
ATOM 1376 O O . ASN A 1 175 ? -20.933 -24.895 38.567 1.00 88.12 175 ASN A O 1
ATOM 1380 N N . MET A 1 176 ? -19.225 -24.523 37.151 1.00 83.06 176 MET A N 1
ATOM 1381 C CA . MET A 1 176 ? -18.592 -25.837 37.320 1.00 83.06 176 MET A CA 1
ATOM 1382 C C . MET A 1 176 ? -18.052 -26.052 38.741 1.00 83.06 176 MET A C 1
ATOM 1384 O O . MET A 1 176 ? -18.172 -27.148 39.271 1.00 83.06 176 MET A O 1
ATOM 1388 N N . ARG A 1 177 ? -17.468 -25.022 39.369 1.00 86.06 177 ARG A N 1
ATOM 1389 C CA . ARG A 1 177 ? -16.906 -25.116 40.731 1.00 86.06 177 ARG A CA 1
ATOM 1390 C C . ARG A 1 177 ? -17.966 -25.086 41.828 1.00 86.06 177 ARG A C 1
ATOM 1392 O O . ARG A 1 177 ? -17.770 -25.690 42.873 1.00 86.06 177 ARG A O 1
ATOM 1399 N N . CYS A 1 178 ? -19.054 -24.354 41.612 1.00 82.56 178 CYS A N 1
ATOM 1400 C CA . CYS A 1 178 ? -20.117 -24.178 42.599 1.00 82.56 178 CYS A CA 1
ATOM 1401 C C . CYS A 1 178 ? -21.276 -25.175 42.429 1.00 82.56 178 CYS A C 1
ATOM 1403 O O . CYS A 1 178 ? -22.232 -25.101 43.195 1.00 82.56 178 CYS A O 1
ATOM 1405 N N . GLU A 1 179 ? -21.222 -26.065 41.428 1.00 65.81 179 GLU A N 1
ATOM 1406 C CA . GLU A 1 179 ? -22.237 -27.097 41.141 1.00 65.81 179 GLU A CA 1
ATOM 1407 C C . GLU A 1 179 ? -23.686 -26.570 41.078 1.00 65.81 179 GLU A C 1
ATOM 1409 O O . GLU A 1 179 ? -24.649 -27.295 41.338 1.00 65.81 179 GLU A O 1
ATOM 1414 N N . ILE A 1 180 ? -23.877 -25.294 40.721 1.00 61.25 180 ILE A N 1
ATOM 1415 C CA . ILE A 1 180 ? -25.192 -24.631 40.789 1.00 61.25 180 ILE A CA 1
ATOM 1416 C C . ILE A 1 180 ? -26.178 -25.286 39.805 1.00 61.25 180 ILE A C 1
ATOM 1418 O O . ILE A 1 180 ? -27.376 -25.365 40.079 1.00 61.25 180 ILE A O 1
ATOM 1422 N N . ALA A 1 181 ? -25.679 -25.820 38.686 1.00 56.28 181 ALA A N 1
ATOM 1423 C CA . ALA A 1 181 ? -26.482 -26.565 37.717 1.00 56.28 181 ALA A CA 1
ATOM 1424 C C . ALA A 1 181 ? -26.798 -28.016 38.141 1.00 56.28 181 ALA A C 1
ATOM 1426 O O . ALA A 1 181 ? -27.850 -28.530 37.767 1.00 56.28 181 ALA A O 1
ATOM 1427 N N . SER A 1 182 ? -25.953 -28.664 38.951 1.00 54.78 182 SER A N 1
ATOM 1428 C CA . SER A 1 182 ? -26.128 -30.075 39.339 1.00 54.78 182 SER A CA 1
ATOM 1429 C C . SER A 1 182 ? -27.191 -30.286 40.426 1.00 54.78 182 SER A C 1
ATOM 1431 O O . SER A 1 182 ? -27.628 -31.410 40.649 1.00 54.78 182 SER A O 1
ATOM 1433 N N . ARG A 1 183 ? -27.665 -29.219 41.089 1.00 54.72 183 ARG A N 1
ATOM 1434 C CA . ARG A 1 183 ? -28.694 -29.296 42.149 1.00 54.72 183 ARG A CA 1
ATOM 1435 C C . ARG A 1 183 ? -30.145 -29.169 41.669 1.00 54.72 183 ARG A C 1
ATOM 1437 O O . ARG A 1 183 ? -31.051 -29.161 42.497 1.00 54.72 183 ARG A O 1
ATOM 1444 N N . ARG A 1 184 ? -30.406 -29.074 40.359 1.00 56.44 184 ARG A N 1
ATOM 1445 C CA . ARG A 1 184 ? -31.772 -28.983 39.805 1.00 56.44 184 ARG A CA 1
ATOM 1446 C C . ARG 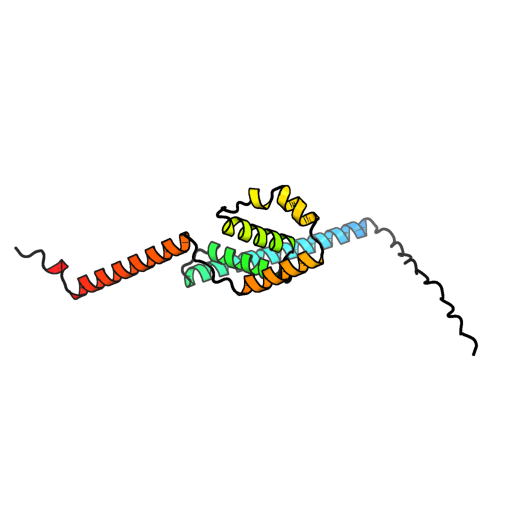A 1 184 ? -32.222 -30.242 39.053 1.00 56.44 184 ARG A C 1
ATOM 1448 O O . ARG A 1 184 ? -32.761 -30.088 37.976 1.00 56.44 184 ARG A O 1
ATOM 1455 N N . VAL A 1 185 ? -32.066 -31.449 39.596 1.00 53.00 185 VAL A N 1
ATOM 1456 C CA . VAL A 1 185 ? -33.010 -32.575 39.372 1.00 53.00 185 VAL A CA 1
ATOM 1457 C C . VAL A 1 185 ? -32.823 -33.580 40.515 1.00 53.00 185 VAL A C 1
ATOM 1459 O O . VAL A 1 185 ? -32.018 -34.497 40.428 1.00 53.00 185 VAL A O 1
ATOM 1462 N N . ALA A 1 186 ? -33.555 -33.385 41.606 1.00 48.88 186 ALA A N 1
ATOM 1463 C CA . ALA A 1 186 ? -33.888 -34.442 42.558 1.00 48.88 186 ALA A CA 1
ATOM 1464 C C . ALA A 1 186 ? -35.190 -34.016 43.248 1.00 48.88 186 ALA A C 1
ATOM 1466 O O . ALA A 1 186 ? -35.183 -33.398 44.312 1.00 48.88 186 ALA A O 1
ATOM 1467 N N . LYS A 1 187 ? -36.305 -34.230 42.554 1.00 42.94 187 LYS A N 1
ATOM 1468 C CA . LYS A 1 187 ? -37.643 -34.303 43.136 1.00 42.94 187 LYS A CA 1
ATOM 1469 C C . LYS A 1 187 ? -38.260 -35.602 42.663 1.00 42.94 187 LYS A C 1
ATOM 1471 O O . LYS A 1 187 ? -38.071 -35.895 41.461 1.00 42.94 187 LYS A O 1
#

Organism: Galerina marginata (strain CBS 339.88) (NCBI:txid685588)

Sequence (187 aa):
MPKASSIRLPRSHACHTVSTRAPLTDAQRKERSAQARQRRDEMEDEISGWKASTLTLAMDLSQRFKKKPRHLLDHLFQAGTRLVNKQGKVNPHNAFLAMKAIELRDNGETPTLATLHSAEFAEEYKNLTEAELAEITAAHESTSSNRCKRPTARARVQDISATLETIRNMLKALNMRCEIASRRVAK

Foldseek 3Di:
DDDDDDDDDDDPPPDPPPPDPDDDDPVRVVVVVVVVVVVVVVVVVVVVVVVVVLQVVLVVVCVVVVHDSVVVVVVVVVVVCCVVPVCVFDDLLVLLLVVVCVVCVVVVHHDDPPNSPDPVSVVVVVPDDPVVSVVSRVVSVVVVVVDPPDQDPVSVVVVVVVVVVVVVVVVVVVCVVVVPVVPPDDD

Secondary structure (DSSP, 8-state):
-PPP----------------PPPPPHHHHHHHHHHHHHHHHHHHHHHHHHHHHHHHHHHHHHHHHT--HHHHHHHHHHHHHHHHS---S--HHHHHHHHHHHHHHHTT----HHHHT-HHHHHHHHH--HHHHHHHHHHHHHHHHT---PPPHHHHHHHHHHHHHHHHHHHHHHHHHHTTTTTS---

pLDDT: mean 82.31, std 14.47, range [42.94, 97.19]